Protein 7O4M (pdb70)

Solvent-accessible surface area: 11421 Å² total; per-residue (Å²): 101,131,40,107,24,61,77,37,11,29,8,0,4,160,34,22,91,150,19,19,0,0,5,1,23,6,90,66,0,73,4,0,0,37,0,6,33,50,158,55,7,114,48,4,10,0,0,1,64,113,92,47,32,47,102,19,0,68,141,22,5,49,69,20,142,14,108,130,93,5,70,24,26,91,16,104,7,4,75,8,10,82,131,142,21,111,5,40,0,1,0,0,15,40,24,18,0,53,84,0,7,122,16,0,84,102,11,76,130,67,12,94,72,90,4,44,0,0,0,0,1,63,106,99,4,64,55,0,0,68,11,2,28,78,19,35,5,67,16,52,53,14,61,5,17,50,38,199,37,117,20,34,4,0,0,0,0,53,81,17,126,130,77,58,140,33,56,88,29,57,18,27,0,0,26,76,6,34,116,104,84,61,115,65,0,54,62,32,15,101,108,48,23,87,46,9,101,110,58,69,86,152,27,76,102,159,138,62,88,87,127,10,53,134,14,65,98,55,8,58,47,0,83,147,14,83

Organism: Staphylococcus aureus (NCBI:txid1280)

Foldseek 3Di:
DADDDDPLLVVLLVPAAEEEEEEALDQLCNSVLNCCVVRRYPAYEYEHADDPSQVSNVVVCVVSVNPVGYHRYYHHACPRQDPPDDHQEYEYEDEALQRNLCSCVVNVVSCPNFHKYKYKHQYQVLSNLVSCLVSQKDFDDKDWDDDPRGIMMITIITHHPDRDDDDPCCSRQNPHCLVPVDPRNVVVLVVVLVVLVVVVVVDDCVGQVPPNVVSVVVNVSSVVSD

Sequence (226 aa):
GMISSLNNRLTTVSRFLKQQGTIADIGSDHAYLPIYAIQNHLCEECCGIAGEVVIQGPFQQAAVKNVAANQLVDRIDVRLGDGLSSVIQPEEDVIDNITICGMGGPLIAKILKDGQDKLSQQHPRLIILLQSNIQTEENLLRQQTLQQQLNYEIIDDDEIIIMMEEKGHIYEIIVVAEEYSTELIELSSDELKFGPKLLLNNNKKNEYFIIKKWQREELLEALYHIIKSKLNTEQHHQRLAQINDEIAVIERRVVL

Structure (mmCIF, N/CA/C/O backbone):
data_7O4M
#
_entry.id   7O4M
#
_cell.length_a   59.225
_cell.length_b   60.705
_cell.length_c   63.128
_cel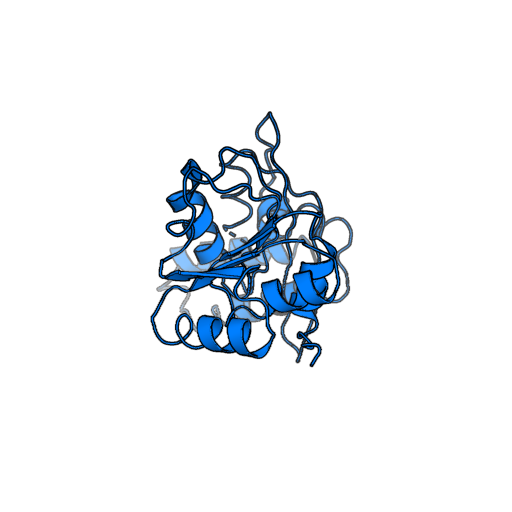l.angle_alpha   90.000
_cell.angle_beta   90.000
_cell.angle_gamma   90.000
#
_symmetry.space_group_name_H-M   'P 21 21 21'
#
loop_
_entity.id
_entity.type
_entity.pdbx_description
1 polymer 'tRNA (Adenine(22)-N(1))-methyltransferase'
2 non-polymer GLYCEROL
3 non-polymer 'CITRIC ACID'
4 water water
#
loop_
_atom_site.group_PDB
_atom_site.id
_atom_site.type_symbol
_atom_site.label_atom_id
_atom_site.label_alt_id
_atom_site.label_comp_id
_atom_site.label_asym_id
_atom_site.label_entity_id
_atom_site.label_seq_id
_atom_site.pdbx_PDB_ins_code
_atom_site.Cartn_x
_atom_site.Cartn_y
_atom_site.Cartn_z
_atom_site.occupancy
_atom_site.B_iso_or_equiv
_atom_site.auth_seq_id
_atom_site.auth_comp_id
_atom_site.auth_asym_id
_atom_site.auth_atom_id
_atom_site.pdbx_PDB_model_num
ATOM 1 N N . GLY A 1 1 ? -2.050 -4.051 28.728 1.00 40.47 0 GLY A N 1
ATOM 2 C CA . GLY A 1 1 ? -3.437 -3.566 28.446 1.00 29.05 0 GLY A CA 1
ATOM 3 C C . GLY A 1 1 ? -3.945 -4.047 27.089 1.00 21.27 0 GLY A C 1
ATOM 4 O O . GLY A 1 1 ? -3.440 -5.041 26.557 1.00 20.14 0 GLY A O 1
ATOM 5 N N . MET A 1 2 ? -4.908 -3.335 26.512 1.00 18.07 1 MET A N 1
ATOM 6 C CA . MET A 1 2 ? -5.376 -3.593 25.128 1.00 14.13 1 MET A CA 1
ATOM 7 C C . MET A 1 2 ? -4.278 -3.208 24.124 1.00 12.23 1 MET A C 1
ATOM 8 O O . MET A 1 2 ? -3.705 -2.125 24.216 1.00 14.28 1 MET A O 1
ATOM 13 N N . ILE A 1 3 ? -4.030 -4.092 23.173 1.00 11.13 2 ILE A N 1
ATOM 14 C CA . ILE A 1 3 ? -3.124 -3.849 22.019 1.00 12.25 2 ILE A CA 1
ATOM 15 C C . ILE A 1 3 ? -3.870 -2.997 20.998 1.00 10.05 2 ILE A C 1
ATOM 16 O O . ILE A 1 3 ? -5.053 -3.201 20.794 1.00 11.48 2 ILE A O 1
ATOM 21 N N . SER A 1 4 ? -3.149 -2.080 20.375 1.00 10.32 3 SER A N 1
ATOM 22 C CA A SER A 1 4 ? -3.665 -1.358 19.196 0.53 10.53 3 SER A CA 1
ATOM 23 C CA B SER A 1 4 ? -3.658 -1.354 19.195 0.47 10.55 3 SER A CA 1
ATOM 24 C C . SER A 1 4 ? -2.862 -1.751 17.964 1.00 9.93 3 SER A C 1
ATOM 25 O O . SER A 1 4 ? -1.640 -1.672 18.001 1.00 12.01 3 SER A O 1
ATOM 30 N N . LEU A 1 5 ? -3.553 -2.186 16.944 1.00 9.73 4 LEU A N 1
ATOM 31 C CA . LEU A 1 5 ? -2.941 -2.563 15.671 1.00 9.77 4 LEU A CA 1
ATOM 32 C C . LEU A 1 5 ? -2.975 -1.394 14.697 1.00 9.62 4 LEU A C 1
ATOM 33 O O . LEU A 1 5 ? -3.847 -0.542 14.762 1.00 11.28 4 LEU A O 1
ATOM 38 N N . ASN A 1 6 ? -2.078 -1.458 13.755 1.00 9.55 5 ASN A N 1
ATOM 39 C CA . ASN A 1 6 ? -2.128 -0.558 12.583 1.00 10.43 5 ASN A CA 1
ATOM 40 C C . ASN A 1 6 ? -3.442 -0.779 11.821 1.00 9.78 5 ASN A C 1
ATOM 41 O O . ASN A 1 6 ? -4.199 -1.760 12.042 1.00 9.71 5 ASN A O 1
ATOM 46 N N . ASN A 1 7 ? -3.750 0.145 10.914 1.00 10.50 6 ASN A N 1
ATOM 47 C CA . ASN A 1 7 ? -5.050 0.097 10.216 1.00 10.51 6 ASN A CA 1
ATOM 48 C C . ASN 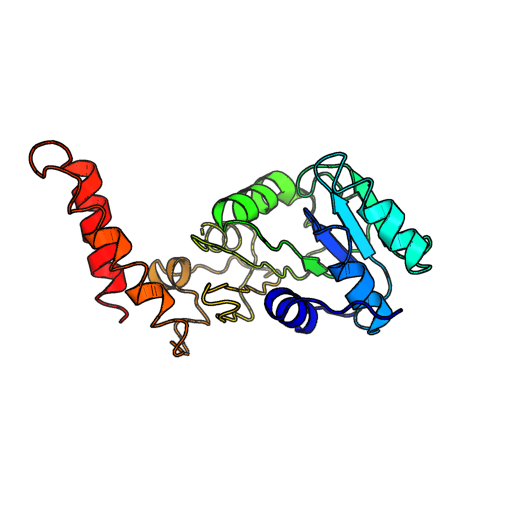A 1 7 ? -5.109 -1.099 9.244 1.00 10.42 6 ASN A C 1
ATOM 49 O O . ASN A 1 7 ? -6.175 -1.675 9.068 1.00 12.45 6 ASN A O 1
ATOM 54 N N . ARG A 1 8 ? -3.993 -1.457 8.628 1.00 11.33 7 ARG A N 1
ATOM 55 C CA . ARG A 1 8 ? -3.851 -2.626 7.713 1.00 12.88 7 ARG A CA 1
ATOM 56 C C . ARG A 1 8 ? -4.361 -3.877 8.439 1.00 11.43 7 ARG A C 1
ATOM 57 O O . ARG A 1 8 ? -5.241 -4.571 7.949 1.00 12.36 7 ARG A O 1
ATOM 65 N N . LEU A 1 9 ? -3.818 -4.132 9.620 1.00 9.81 8 LEU A N 1
ATOM 66 C CA . LEU A 1 9 ? -4.205 -5.356 10.349 1.00 8.84 8 LEU A CA 1
ATOM 67 C C . LEU A 1 9 ? -5.543 -5.224 11.056 1.00 8.95 8 LEU A C 1
ATOM 68 O O . LEU A 1 9 ? -6.240 -6.244 11.184 1.00 9.69 8 LEU A O 1
ATOM 73 N N . THR A 1 10 ? -5.910 -4.025 11.461 1.00 9.48 9 THR A N 1
ATOM 74 C CA . THR A 1 10 ? -7.255 -3.812 11.996 1.00 10.04 9 THR A CA 1
ATOM 75 C C . THR A 1 10 ? -8.267 -4.184 10.924 1.00 10.89 9 THR A C 1
ATOM 76 O O . THR A 1 10 ? -9.312 -4.786 11.224 1.00 12.68 9 THR A O 1
ATOM 80 N N . THR A 1 11 ? -8.011 -3.794 9.699 1.00 11.32 10 THR A N 1
ATOM 81 C CA . THR A 1 11 ? -8.915 -4.082 8.583 1.00 13.81 10 THR A CA 1
ATOM 82 C C . THR A 1 11 ? -8.998 -5.611 8.370 1.00 11.06 10 THR A C 1
ATOM 83 O O . THR A 1 11 ? -10.092 -6.170 8.221 1.00 14.08 10 THR A O 1
ATOM 87 N N . VAL A 1 12 ? -7.862 -6.279 8.382 1.00 10.37 11 VAL A N 1
ATOM 88 C CA . VAL A 1 12 ? -7.850 -7.761 8.339 1.00 9.72 11 VAL A CA 1
ATOM 89 C C . VAL A 1 12 ? -8.764 -8.323 9.428 1.00 8.95 11 VAL A C 1
ATOM 90 O O . VAL A 1 12 ? -9.545 -9.260 9.164 1.00 10.44 11 VAL A O 1
ATOM 94 N N . SER A 1 13 ? -8.674 -7.772 10.627 1.00 9.08 12 SER A N 1
ATOM 95 C CA . SER A 1 13 ? -9.403 -8.343 11.773 1.00 9.71 12 SER A CA 1
ATOM 96 C C . SER A 1 13 ? -10.915 -8.307 11.545 1.00 9.12 12 SER A C 1
ATOM 97 O O . SER A 1 13 ? -11.628 -9.134 12.114 1.00 10.92 12 SER A O 1
ATOM 100 N N . ARG A 1 14 ? -11.415 -7.358 10.761 1.00 10.80 13 ARG A N 1
ATOM 101 C CA . ARG A 1 14 ? -12.873 -7.243 10.569 1.00 11.84 13 ARG A CA 1
ATOM 102 C C . ARG A 1 14 ? -13.431 -8.389 9.733 1.00 10.70 13 ARG A C 1
ATOM 103 O O . ARG A 1 14 ? -14.655 -8.540 9.706 1.00 13.46 13 ARG A O 1
ATOM 111 N N . PHE A 1 15 ? -12.572 -9.176 9.108 1.00 9.47 14 PHE A N 1
ATOM 112 C CA . PHE A 1 15 ? -13.013 -10.329 8.317 1.00 10.01 14 PHE A CA 1
ATOM 113 C C . PHE A 1 15 ? -12.900 -11.648 9.076 1.00 9.93 14 PHE A C 1
ATOM 114 O O . PHE A 1 15 ? -13.203 -12.689 8.496 1.00 11.95 14 PHE A O 1
ATOM 122 N N . LEU A 1 16 ? -12.468 -11.631 10.325 1.00 9.34 15 LEU A N 1
ATOM 123 C CA . LEU A 1 16 ? -12.373 -12.877 11.101 1.00 9.98 15 LEU A CA 1
ATOM 124 C C . LEU A 1 16 ? -13.760 -13.398 11.467 1.00 10.17 15 LEU A C 1
ATOM 125 O O . LEU A 1 16 ? -14.589 -12.639 12.008 1.00 14.38 15 LEU A O 1
ATOM 130 N N . LYS A 1 17 ? -13.956 -14.685 11.209 1.00 10.33 16 LYS A N 1
ATOM 131 C CA . LYS A 1 17 ? -15.087 -15.462 11.754 1.00 11.96 16 LYS A CA 1
ATOM 132 C C . LYS A 1 17 ? -14.773 -15.833 13.205 1.00 11.17 16 LYS A C 1
ATOM 133 O O . LYS A 1 17 ? -13.608 -15.995 13.594 1.00 11.68 16 LYS A O 1
ATOM 139 N N . GLN A 1 18 ? -15.802 -16.086 13.977 1.00 12.34 17 GLN A N 1
ATOM 140 C CA A GLN A 1 18 ? -15.657 -16.613 15.346 0.50 13.00 17 GLN A CA 1
ATOM 141 C CA B GLN A 1 18 ? -15.605 -16.573 15.357 0.50 13.00 17 GLN A CA 1
ATOM 142 C C . GLN A 1 18 ? -14.918 -17.949 15.341 1.00 12.77 17 GLN A C 1
ATOM 143 O O . GLN A 1 18 ? -15.011 -18.703 14.334 1.00 15.12 17 GLN A O 1
ATOM 154 N N . GLY A 1 19 ? -14.224 -18.225 16.419 1.00 12.11 18 GLY A N 1
ATOM 155 C CA . GLY A 1 19 ? -13.550 -19.511 16.602 1.00 12.08 18 GLY A CA 1
ATOM 156 C C . GLY A 1 19 ? -12.073 -19.314 16.768 1.00 11.23 18 GLY A C 1
ATOM 157 O O . GLY A 1 19 ? -11.670 -18.546 17.645 1.00 12.92 18 GLY A O 1
ATOM 158 N N . THR A 1 20 ? -11.280 -19.972 15.915 1.00 10.29 19 THR A N 1
ATOM 159 C CA . THR A 1 20 ? -9.824 -19.950 16.025 1.00 9.54 19 THR A CA 1
ATOM 160 C C . THR A 1 20 ? -9.230 -19.190 14.855 1.00 8.01 19 THR A C 1
ATOM 161 O O . THR A 1 20 ? -9.622 -19.413 13.696 1.00 10.26 19 THR A O 1
ATOM 165 N N . ILE A 1 21 ? -8.235 -18.384 15.179 1.00 8.07 20 ILE A N 1
ATOM 166 C CA . ILE A 1 21 ? -7.364 -17.731 14.170 1.00 7.55 20 ILE A CA 1
ATOM 167 C C . ILE A 1 21 ? -5.998 -18.385 14.184 1.00 7.17 20 ILE A C 1
ATOM 168 O O . ILE A 1 21 ? -5.386 -18.476 15.256 1.00 8.57 20 ILE A O 1
ATOM 173 N N . ALA A 1 22 ? -5.524 -18.782 13.013 1.00 7.31 21 ALA A N 1
ATOM 174 C CA . ALA A 1 22 ? -4.117 -19.191 12.833 1.00 7.45 21 ALA A CA 1
ATOM 175 C C . ALA A 1 22 ? -3.448 -18.101 12.001 1.00 7.11 21 ALA A C 1
ATOM 176 O O . ALA A 1 22 ? -3.754 -17.966 10.822 1.00 8.80 21 ALA A O 1
ATOM 178 N N . ASP A 1 23 ? -2.529 -17.391 12.615 1.00 7.53 22 ASP A N 1
ATOM 179 C CA . ASP A 1 23 ? -1.776 -16.303 11.989 1.00 7.56 22 ASP A CA 1
ATOM 180 C C . ASP A 1 23 ? -0.404 -16.809 11.635 1.00 7.18 22 ASP A C 1
ATOM 181 O O . ASP A 1 23 ? 0.377 -17.200 12.506 1.00 8.63 22 ASP A O 1
ATOM 186 N N . ILE A 1 24 ? -0.149 -16.798 10.333 1.00 7.39 23 ILE A N 1
ATOM 187 C CA . ILE A 1 24 ? 1.040 -17.462 9.752 1.00 7.47 23 ILE A CA 1
ATOM 188 C C . ILE A 1 24 ? 2.127 -16.422 9.512 1.00 8.52 23 ILE A C 1
ATOM 189 O O . ILE A 1 24 ? 1.865 -15.404 8.870 1.00 9.67 23 ILE A O 1
ATOM 194 N N . GLY A 1 25 ? 3.344 -16.676 9.966 1.00 8.29 24 GLY A N 1
ATOM 195 C CA . GLY A 1 25 ? 4.371 -15.644 9.926 1.00 10.10 24 GLY A CA 1
ATOM 196 C C . GLY A 1 25 ? 3.896 -14.431 10.696 1.00 9.78 24 GLY A C 1
ATOM 197 O O . GLY A 1 25 ? 4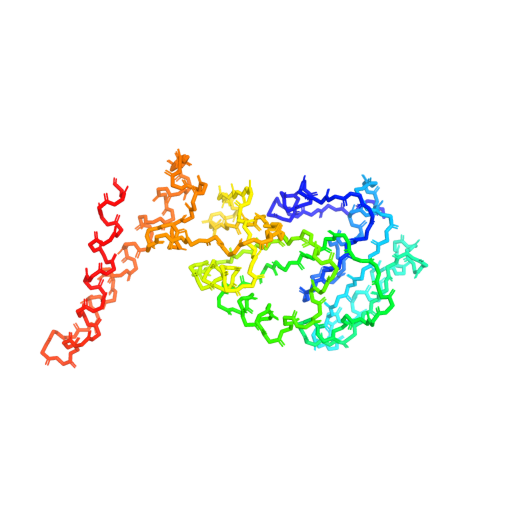.063 -13.280 10.241 1.00 12.37 24 GLY A O 1
ATOM 198 N N . SER A 1 26 ? 3.334 -14.662 11.864 1.00 9.39 25 SER A N 1
ATOM 199 C CA . SER A 1 26 ? 2.649 -13.624 12.637 1.00 10.12 25 SER A CA 1
ATOM 200 C C . SER A 1 26 ? 3.658 -12.526 12.992 1.00 10.97 25 SER A C 1
ATOM 201 O O . SER A 1 26 ? 4.842 -12.785 13.298 1.00 13.25 25 SER A O 1
ATOM 204 N N . ASP A 1 27 ? 3.177 -11.317 13.074 1.00 12.06 26 ASP A N 1
ATOM 205 C CA . ASP A 1 27 ? 3.997 -10.198 13.617 1.00 13.27 26 ASP A CA 1
ATOM 206 C C . ASP A 1 27 ? 3.871 -10.185 15.145 1.00 11.33 26 ASP A C 1
ATOM 207 O O . ASP A 1 27 ? 3.036 -9.519 15.743 1.00 12.03 26 ASP A O 1
ATOM 212 N N . HIS A 1 28 ? 4.648 -11.076 15.742 1.00 11.56 27 HIS A N 1
ATOM 213 C CA . HIS A 1 28 ? 4.864 -11.216 17.187 1.00 10.70 27 HIS A CA 1
ATOM 214 C C . HIS A 1 28 ? 3.545 -11.483 17.906 1.00 9.54 27 HIS A C 1
ATOM 215 O O . HIS A 1 28 ? 3.435 -11.141 19.082 1.00 11.32 27 HIS A O 1
ATOM 222 N N . ALA A 1 29 ? 2.616 -12.186 17.281 1.00 9.35 28 ALA A N 1
ATOM 223 C CA . ALA A 1 29 ? 1.327 -12.650 17.830 1.00 9.63 28 ALA A CA 1
ATOM 224 C C . ALA A 1 29 ? 0.363 -11.506 18.123 1.00 8.45 28 ALA A C 1
ATOM 225 O O . ALA A 1 29 ? -0.688 -11.760 18.710 1.00 9.91 28 ALA A O 1
ATOM 227 N N . TYR A 1 30 ? 0.618 -10.294 17.648 1.00 9.53 29 TYR A N 1
ATOM 228 C CA . TYR A 1 30 ? -0.278 -9.185 18.021 1.00 10.37 29 TYR A CA 1
ATOM 229 C C . TYR A 1 30 ? -1.656 -9.351 17.387 1.00 8.98 29 TYR A C 1
ATOM 230 O O . TYR A 1 30 ? -2.647 -8.998 18.047 1.00 9.26 29 TYR A O 1
ATOM 239 N N . LEU A 1 31 ? -1.740 -9.811 16.141 1.00 9.30 30 LEU A N 1
ATOM 240 C CA . LEU A 1 31 ? -3.083 -9.974 15.544 1.00 8.64 30 LEU A CA 1
ATOM 241 C C . LEU A 1 31 ? -3.919 -11.001 16.339 1.00 8.36 30 LEU A C 1
ATOM 242 O O . LEU A 1 31 ? -5.069 -10.709 16.715 1.00 8.85 30 LEU A O 1
ATOM 247 N N . PRO A 1 32 ? -3.410 -12.207 16.650 1.00 9.36 31 PRO A N 1
ATOM 248 C CA . PRO A 1 32 ? -4.165 -13.119 17.519 1.00 9.19 31 PRO A CA 1
ATOM 249 C C . PRO A 1 32 ? -4.497 -12.519 18.896 1.00 8.13 31 PRO A C 1
ATOM 250 O O . PRO A 1 32 ? -5.625 -12.700 19.374 1.00 9.76 31 PRO A O 1
ATOM 254 N N . ILE A 1 33 ? -3.567 -11.786 19.508 1.00 8.59 32 ILE A N 1
ATOM 255 C CA . ILE A 1 33 ? -3.843 -11.152 20.825 1.00 8.50 32 ILE A CA 1
ATOM 256 C C . ILE A 1 33 ? -5.026 -10.191 20.654 1.00 9.32 32 ILE A C 1
ATOM 257 O O . ILE A 1 33 ? -5.984 -10.218 21.454 1.00 10.00 32 ILE A O 1
ATOM 262 N N . TYR A 1 34 ? -4.948 -9.319 19.651 1.00 8.56 33 TYR A N 1
ATOM 263 C CA . TYR A 1 34 ? -6.018 -8.339 19.379 1.00 8.50 33 TYR A CA 1
ATOM 264 C C . TYR A 1 34 ? -7.344 -9.065 19.181 1.00 8.77 33 TYR A C 1
ATOM 265 O O . TYR A 1 34 ? -8.377 -8.656 19.670 1.00 9.75 33 TYR A O 1
ATOM 274 N N . ALA A 1 35 ? -7.329 -10.136 18.380 1.00 9.22 34 ALA A N 1
ATOM 275 C CA . ALA A 1 35 ? -8.578 -10.840 18.039 1.00 9.03 34 ALA A CA 1
ATOM 276 C C . ALA A 1 35 ? -9.236 -11.371 19.314 1.00 10.59 34 ALA A C 1
ATOM 277 O O . ALA A 1 35 ? -10.474 -11.305 19.453 1.00 11.96 34 ALA A O 1
ATOM 279 N N . ILE A 1 36 ? -8.433 -11.906 20.215 1.00 10.34 35 ILE A N 1
ATOM 280 C CA . ILE A 1 36 ? -9.016 -12.449 21.461 1.00 11.54 35 ILE A CA 1
ATOM 281 C C . ILE A 1 36 ? -9.449 -11.324 22.408 1.00 12.00 35 ILE A C 1
ATOM 282 O O . ILE A 1 36 ? -10.523 -11.429 22.981 1.00 13.36 35 ILE A O 1
ATOM 287 N N . GLN A 1 37 ? -8.627 -10.273 22.551 1.00 10.89 36 GLN A N 1
ATOM 288 C CA . GLN A 1 37 ? -8.968 -9.150 23.454 1.00 11.53 36 GLN A CA 1
ATOM 289 C C . GLN A 1 37 ? -10.278 -8.500 22.993 1.00 12.34 36 GLN A C 1
ATOM 290 O O . GLN A 1 37 ? -10.971 -7.977 23.846 1.00 14.67 36 GLN A O 1
ATOM 296 N N . ASN A 1 38 ? -10.563 -8.488 21.680 1.00 11.22 37 ASN A N 1
ATOM 297 C CA . ASN A 1 38 ? -11.762 -7.836 21.120 1.00 12.55 37 ASN A CA 1
ATOM 298 C C . ASN A 1 38 ? -12.904 -8.816 20.878 1.00 11.83 37 ASN A C 1
ATOM 299 O O . ASN A 1 38 ? -13.857 -8.441 20.172 1.00 14.19 37 ASN A O 1
ATOM 304 N N . HIS A 1 39 ? -12.752 -10.072 21.308 1.00 12.48 38 HIS A N 1
ATOM 305 C CA . HIS A 1 39 ? -13.861 -11.045 21.232 1.00 12.87 38 HIS A CA 1
ATOM 306 C C . HIS A 1 39 ? -14.194 -11.409 19.784 1.00 13.44 38 HIS A C 1
ATOM 307 O O . HIS A 1 39 ? -15.330 -11.748 19.504 1.00 18.81 38 HIS A O 1
ATOM 314 N N . LEU A 1 40 ? -13.221 -11.308 18.881 1.00 11.15 39 LEU A N 1
ATOM 315 C CA . LEU A 1 40 ? -13.442 -11.707 17.482 1.00 11.97 39 LEU A CA 1
ATOM 316 C C . LEU A 1 40 ? -13.230 -13.212 17.344 1.00 11.87 39 LEU A C 1
ATOM 317 O O . LEU A 1 40 ? -13.854 -13.843 16.465 1.00 12.99 39 LEU A O 1
ATOM 322 N N . CYS A 1 41 ? -12.244 -13.720 18.040 1.00 10.52 40 CYS A N 1
ATOM 323 C CA . CYS A 1 41 ? -11.904 -15.161 18.090 1.00 10.71 40 CYS A CA 1
ATOM 324 C C . CYS A 1 41 ? -11.709 -15.550 19.546 1.00 10.76 40 CYS A C 1
ATOM 325 O O . CYS A 1 41 ? -11.408 -14.701 20.385 1.00 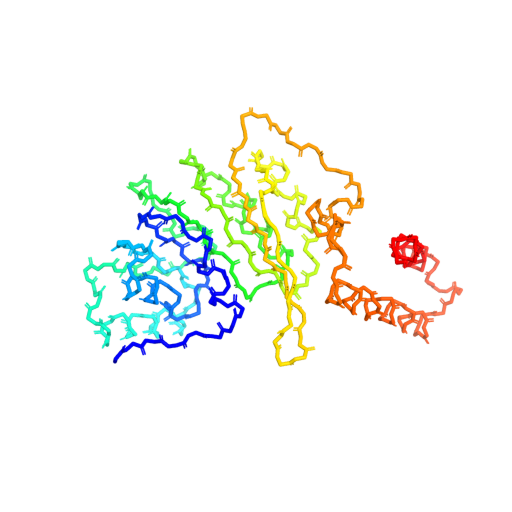13.67 40 CYS A O 1
ATOM 328 N N . GLU A 1 42 ? -11.824 -16.841 19.805 1.00 12.17 41 GLU A N 1
ATOM 329 C CA A GLU A 1 42 ? -11.767 -17.543 21.120 0.50 12.92 41 GLU A CA 1
ATOM 330 C CA B GLU A 1 42 ? -11.660 -17.270 21.213 0.50 12.01 41 GLU A CA 1
ATOM 331 C C . GLU A 1 42 ? -10.314 -17.951 21.412 1.00 12.53 41 GLU A C 1
ATOM 332 O O . GLU A 1 42 ? -9.864 -17.968 22.549 1.00 14.98 41 GLU A O 1
ATOM 343 N N . CYS A 1 43 ? -9.642 -18.434 20.380 1.00 10.43 42 CYS A N 1
ATOM 344 C CA A CYS A 1 43 ? -8.335 -19.115 20.475 0.50 9.27 42 CYS A CA 1
ATOM 345 C CA B CYS A 1 43 ? -8.290 -18.979 20.555 0.50 10.73 42 CYS A CA 1
ATOM 346 C C . CYS A 1 43 ? -7.466 -18.700 19.303 1.00 8.76 42 CYS A C 1
ATOM 347 O O . CYS A 1 43 ? -8.040 -18.366 18.239 1.00 9.91 42 CYS A O 1
ATOM 352 N N . GLY A 1 44 ? -6.165 -18.837 19.448 1.00 9.49 43 GLY A N 1
ATOM 353 C CA . GLY A 1 44 ? -5.219 -18.506 18.379 1.00 9.60 43 GLY A CA 1
ATOM 354 C C . GLY A 1 44 ? -4.081 -19.485 18.278 1.00 8.53 43 GLY A C 1
ATOM 355 O O . GLY A 1 44 ? -3.713 -20.148 19.261 1.00 9.33 43 GLY A O 1
ATOM 356 N N . ILE A 1 45 ? -3.522 -19.501 17.093 1.00 8.81 44 ILE A N 1
ATOM 357 C CA . ILE A 1 45 ? -2.217 -20.104 16.794 1.00 8.05 44 ILE A CA 1
ATOM 358 C C . ILE A 1 45 ? -1.400 -18.995 16.167 1.00 8.23 44 ILE A C 1
ATOM 359 O O . ILE A 1 45 ? -1.874 -18.357 15.220 1.00 9.54 44 ILE A O 1
ATOM 364 N N . ALA A 1 46 ? -0.180 -18.803 16.631 1.00 8.03 45 ALA A N 1
ATOM 365 C CA . ALA A 1 46 ? 0.742 -17.820 16.051 1.00 8.27 45 ALA A CA 1
ATOM 366 C C . ALA A 1 46 ? 1.934 -18.585 15.533 1.00 8.33 45 ALA A C 1
ATOM 367 O O . ALA A 1 46 ? 2.739 -19.084 16.337 1.00 9.39 45 ALA A O 1
ATOM 369 N N . GLY A 1 47 ? 2.063 -18.667 14.203 1.00 7.75 46 GLY A N 1
ATOM 370 C CA . GLY A 1 47 ? 3.217 -19.320 13.596 1.00 8.25 46 GLY A CA 1
ATOM 371 C C . GLY A 1 47 ? 4.318 -18.319 13.381 1.00 8.35 46 GLY A C 1
ATOM 372 O O . GLY A 1 47 ? 4.061 -17.250 12.816 1.00 9.18 46 GLY A O 1
ATOM 373 N N . GLU A 1 48 ? 5.534 -18.661 13.777 1.00 8.61 47 GLU A N 1
ATOM 374 C CA . GLU A 1 48 ? 6.650 -17.718 13.709 1.00 9.57 47 GLU A CA 1
ATOM 375 C C . GLU A 1 48 ? 7.800 -18.469 13.042 1.00 9.58 47 GLU A C 1
ATOM 376 O O . GLU A 1 48 ? 8.102 -19.590 13.392 1.00 10.98 47 GLU A O 1
ATOM 382 N N . VAL A 1 49 ? 8.429 -17.861 12.056 1.00 11.14 48 VAL A N 1
ATOM 383 C CA A VAL A 1 49 ? 9.303 -18.633 11.144 0.50 12.12 48 VAL A CA 1
ATOM 384 C CA B VAL A 1 49 ? 9.322 -18.582 11.106 0.50 13.14 48 VAL A CA 1
ATOM 385 C C . VAL A 1 49 ? 10.728 -18.763 11.684 1.00 12.77 48 VAL A C 1
ATOM 386 O O . VAL A 1 49 ? 11.419 -19.709 11.295 1.00 15.05 48 VAL A O 1
ATOM 393 N N . ILE A 1 50 ? 11.171 -17.833 12.501 1.00 10.79 49 ILE A N 1
ATOM 394 C CA . ILE A 1 50 ? 12.542 -17.826 13.064 1.00 10.57 49 ILE A CA 1
ATOM 395 C C . ILE A 1 50 ? 12.458 -17.452 14.547 1.00 11.09 49 ILE A C 1
ATOM 396 O O . ILE A 1 50 ? 11.392 -17.053 15.039 1.00 10.86 49 ILE A O 1
ATOM 401 N N . GLN A 1 51 ? 13.581 -17.607 15.233 1.00 11.55 50 GLN A N 1
ATOM 402 C CA . GLN A 1 51 ? 13.618 -17.562 16.693 1.00 13.11 50 GLN A CA 1
ATOM 403 C C . GLN A 1 51 ? 13.200 -16.194 17.212 1.00 13.88 50 GLN A C 1
ATOM 404 O O . GLN A 1 51 ? 12.540 -16.166 18.276 1.00 15.79 50 GLN A O 1
ATOM 410 N N . GLY A 1 52 ? 13.657 -15.095 16.610 1.00 14.13 51 GLY A N 1
ATOM 411 C CA . GLY A 1 52 ? 13.370 -13.771 17.197 1.00 17.06 51 GLY A CA 1
ATOM 412 C C . GLY A 1 52 ? 11.872 -13.540 17.333 1.00 15.07 51 GLY A C 1
ATOM 413 O O . GLY A 1 52 ? 11.383 -13.223 18.421 1.00 15.79 51 GLY A O 1
ATOM 414 N N . PRO A 1 53 ? 11.100 -13.587 16.216 1.00 13.61 52 PRO A N 1
ATOM 415 C CA . PRO A 1 53 ? 9.653 -13.422 16.289 1.00 13.80 52 PRO A CA 1
ATOM 416 C C . PRO A 1 53 ? 9.014 -14.494 17.175 1.00 12.10 52 PRO A C 1
ATOM 417 O O . PRO A 1 53 ? 8.015 -14.186 17.845 1.00 12.17 52 PRO A O 1
ATOM 421 N N . PHE A 1 54 ? 9.561 -15.714 17.193 1.00 10.61 53 PHE A N 1
ATOM 422 C CA . PHE A 1 54 ? 9.001 -16.790 18.046 1.00 9.83 53 PHE A CA 1
ATOM 423 C C . PHE A 1 54 ? 9.110 -16.362 19.520 1.00 10.05 53 PHE A C 1
ATOM 424 O O . PHE A 1 54 ? 8.121 -16.395 20.261 1.00 10.55 53 PHE A O 1
ATOM 432 N N . GLN A 1 55 ? 10.303 -15.953 19.945 1.00 10.99 54 GLN A N 1
ATOM 433 C CA A GLN A 1 55 ? 10.531 -15.599 21.358 0.50 11.00 54 GLN A CA 1
ATOM 434 C CA B GLN A 1 55 ? 10.468 -15.658 21.384 0.50 11.46 54 GLN A CA 1
ATOM 435 C C . GLN A 1 55 ? 9.700 -14.370 21.728 1.00 10.77 54 GLN A C 1
ATOM 436 O O . GLN A 1 55 ? 9.149 -14.312 22.851 1.00 12.45 54 GLN A O 1
ATOM 447 N N . ALA A 1 56 ? 9.614 -13.420 20.825 1.00 11.84 55 ALA A N 1
ATOM 448 C CA . ALA A 1 56 ? 8.815 -12.193 21.058 1.00 12.97 55 ALA A CA 1
ATOM 449 C C . ALA A 1 56 ? 7.340 -12.558 21.232 1.00 11.59 55 ALA A C 1
ATOM 450 O O . ALA A 1 56 ? 6.683 -12.127 22.203 1.00 11.93 55 ALA A O 1
ATOM 452 N N . ALA A 1 57 ? 6.821 -13.413 20.359 1.00 10.20 56 ALA A N 1
ATOM 453 C CA . ALA A 1 57 ? 5.414 -13.849 20.434 1.00 10.19 56 ALA A CA 1
ATOM 454 C C . ALA A 1 57 ? 5.157 -14.546 21.767 1.00 9.70 56 ALA A C 1
ATOM 455 O O . ALA A 1 57 ? 4.132 -14.278 22.381 1.00 10.29 56 ALA A O 1
ATOM 457 N N . VAL A 1 58 ? 6.043 -15.439 22.179 1.00 9.57 57 VAL A N 1
ATOM 458 C CA . VAL A 1 58 ? 5.867 -16.137 23.472 1.00 10.72 57 VAL A CA 1
ATOM 459 C C . VAL A 1 58 ? 5.774 -15.091 24.596 1.00 10.45 57 VAL A C 1
ATOM 460 O O . VAL A 1 58 ? 4.827 -15.175 25.416 1.00 12.50 57 VAL A O 1
ATOM 464 N N . LYS A 1 59 ? 6.683 -14.128 24.626 1.00 11.16 58 LYS A N 1
ATOM 465 C CA . LYS A 1 59 ? 6.650 -13.078 25.673 1.00 13.36 58 LYS A CA 1
ATOM 466 C C . LYS A 1 59 ? 5.390 -12.223 25.588 1.00 11.10 58 LYS A C 1
ATOM 467 O O . LYS A 1 59 ? 4.841 -11.910 26.635 1.00 13.48 58 LYS A O 1
ATOM 473 N N . ASN A 1 60 ? 4.918 -11.920 24.393 1.00 11.08 59 ASN A N 1
ATOM 474 C CA . ASN A 1 60 ? 3.764 -11.024 24.235 1.00 10.30 59 ASN A CA 1
ATOM 475 C C . ASN A 1 60 ? 2.501 -11.747 24.687 1.00 10.18 59 ASN A C 1
ATOM 476 O O . ASN A 1 60 ? 1.634 -11.153 25.329 1.00 11.43 59 ASN A O 1
ATOM 481 N N . VAL A 1 61 ? 2.404 -13.024 24.354 1.00 10.89 60 VAL A N 1
ATOM 482 C CA . VAL A 1 61 ? 1.216 -13.806 24.776 1.00 11.10 60 VAL A CA 1
ATOM 483 C C . VAL A 1 61 ? 1.189 -13.847 26.309 1.00 11.68 60 VAL A C 1
ATOM 484 O O . VAL A 1 61 ? 0.130 -13.687 26.911 1.00 12.56 60 VAL A O 1
ATOM 488 N N . ALA A 1 62 ? 2.328 -14.135 26.934 1.00 12.41 61 ALA A N 1
ATOM 489 C CA . ALA A 1 62 ? 2.429 -14.181 28.407 1.00 12.83 61 ALA A CA 1
ATOM 490 C C . ALA A 1 62 ? 2.093 -12.818 29.003 1.00 13.77 61 ALA A C 1
ATOM 491 O O . ALA A 1 62 ? 1.340 -12.753 30.012 1.00 14.91 61 ALA A O 1
ATOM 493 N N . ALA A 1 63 ? 2.619 -11.744 28.423 1.00 14.39 62 ALA A N 1
ATOM 494 C CA . ALA A 1 63 ? 2.412 -10.372 28.954 1.00 14.43 62 ALA A CA 1
ATOM 495 C C . ALA A 1 63 ? 0.945 -9.964 28.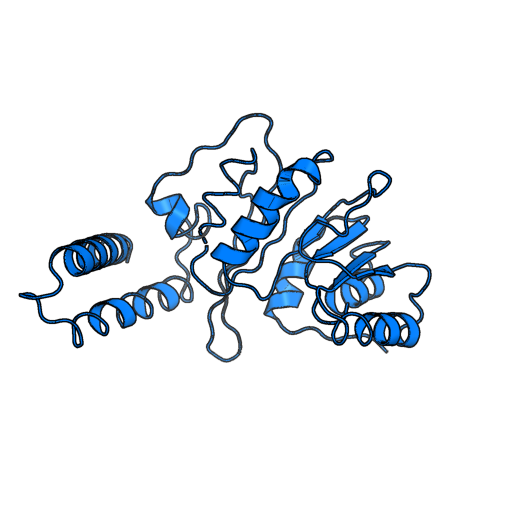923 1.00 14.59 62 ALA A C 1
ATOM 496 O O . ALA A 1 63 ? 0.525 -9.079 29.685 1.00 18.97 62 ALA A O 1
ATOM 498 N N . ASN A 1 64 ? 0.179 -10.558 28.040 1.00 12.20 63 ASN A N 1
ATOM 499 C CA . ASN A 1 64 ? -1.252 -10.285 27.847 1.00 12.63 63 ASN A CA 1
ATOM 500 C C . ASN A 1 64 ? -2.108 -11.373 28.495 1.00 13.30 63 ASN A C 1
ATOM 501 O O . ASN A 1 64 ? -3.309 -11.399 28.274 1.00 14.17 63 ASN A O 1
ATOM 506 N N . GLN A 1 65 ? -1.498 -12.272 29.254 1.00 13.61 64 GLN A N 1
ATOM 507 C CA . GLN A 1 65 ? -2.257 -13.263 30.046 1.00 16.27 64 GLN A CA 1
ATOM 508 C C . GLN A 1 65 ? -3.097 -14.182 29.153 1.00 12.68 64 GLN A C 1
ATOM 509 O O . GLN A 1 65 ? -4.260 -14.514 29.472 1.00 14.51 64 GLN A O 1
ATOM 515 N N . LEU A 1 66 ? -2.518 -14.598 28.025 1.00 11.95 65 LEU A N 1
ATOM 516 C CA . LEU A 1 66 ? -3.245 -15.435 27.031 1.00 11.76 65 LEU A CA 1
ATOM 517 C C . LEU A 1 66 ? -2.511 -16.748 26.757 1.00 11.09 65 LEU A C 1
ATOM 518 O O . LEU A 1 66 ? -2.726 -17.356 25.719 1.00 11.71 65 LEU A O 1
ATOM 523 N N . VAL A 1 67 ? -1.704 -17.203 27.703 1.00 12.37 66 VAL A N 1
ATOM 524 C CA . VAL A 1 67 ? -0.898 -18.434 27.502 1.00 14.61 66 VAL A CA 1
ATOM 525 C C . VAL A 1 67 ? -1.808 -19.629 27.245 1.00 13.01 66 VAL A C 1
ATOM 526 O O . VAL A 1 67 ? -1.415 -20.470 26.415 1.00 18.02 66 VAL A O 1
ATOM 530 N N . ASP A 1 68 ? -2.992 -19.691 27.826 1.00 14.98 67 ASP A N 1
ATOM 531 C CA . ASP A 1 68 ? -3.900 -20.841 27.638 1.00 16.05 67 ASP A CA 1
ATOM 532 C C . ASP A 1 68 ? -4.748 -20.671 26.381 1.00 17.32 67 ASP A C 1
ATOM 533 O O . ASP A 1 68 ? -5.557 -21.560 26.130 1.00 22.96 67 ASP A O 1
ATOM 538 N N . ARG A 1 69 ? -4.653 -19.540 25.673 1.00 13.74 68 ARG A N 1
ATOM 539 C CA . ARG A 1 69 ? -5.542 -19.285 24.522 1.00 13.36 68 ARG A CA 1
ATOM 540 C C . ARG A 1 69 ? -4.805 -19.117 23.208 1.00 9.68 68 ARG A C 1
ATOM 541 O O . ARG A 1 69 ? -5.481 -19.255 22.164 1.00 11.79 68 ARG A O 1
ATOM 549 N N . ILE A 1 70 ? -3.518 -18.793 23.223 1.00 9.22 69 ILE A N 1
ATOM 550 C CA . ILE A 1 70 ? -2.755 -18.644 21.960 1.00 9.10 69 ILE A CA 1
ATOM 551 C C . ILE A 1 70 ? -1.548 -19.550 22.032 1.00 9.53 69 ILE A C 1
ATOM 552 O O . ILE A 1 70 ? -0.707 -19.382 22.886 1.00 11.68 69 ILE A O 1
ATOM 557 N N . ASP A 1 71 ? -1.469 -20.460 21.077 1.00 8.93 70 ASP A N 1
ATOM 558 C CA . ASP A 1 71 ? -0.374 -21.418 20.975 1.00 8.32 70 ASP A CA 1
ATOM 559 C C . ASP A 1 71 ? 0.644 -20.867 20.004 1.00 8.37 70 ASP A C 1
ATOM 560 O O . ASP A 1 71 ? 0.336 -20.704 18.809 1.00 10.13 70 ASP A O 1
ATOM 565 N N . VAL A 1 72 ? 1.834 -20.577 20.471 1.00 8.85 71 VAL A N 1
ATOM 566 C CA . VAL A 1 72 ? 2.911 -19.993 19.649 1.00 9.80 71 VAL A CA 1
ATOM 567 C C . VAL A 1 72 ? 3.778 -21.136 19.156 1.00 8.22 71 VAL A C 1
ATOM 568 O O . VAL A 1 72 ? 4.256 -21.951 19.960 1.00 10.31 71 VAL A O 1
ATOM 572 N N . ARG A 1 73 ? 3.985 -21.192 17.850 1.00 8.00 72 ARG A N 1
ATOM 573 C CA . ARG A 1 73 ? 4.655 -22.331 17.197 1.00 9.05 72 ARG A CA 1
ATOM 574 C C . ARG A 1 73 ? 5.776 -21.837 16.297 1.00 9.53 72 ARG A C 1
ATOM 575 O O . ARG A 1 73 ? 5.575 -20.848 15.585 1.00 11.50 72 ARG A O 1
ATOM 583 N N . LEU A 1 74 ? 6.874 -22.551 16.286 1.00 9.70 73 LEU A N 1
ATOM 584 C CA . LEU A 1 74 ? 8.029 -22.265 15.415 1.00 9.90 73 LEU A CA 1
ATOM 585 C C . LEU A 1 74 ? 7.904 -23.087 14.148 1.00 11.07 73 LEU A C 1
ATOM 586 O O . LEU A 1 74 ? 7.840 -24.308 14.224 1.00 14.28 73 LEU A O 1
ATOM 591 N N . GLY A 1 75 ? 7.845 -22.429 13.009 1.00 11.13 74 GLY A N 1
ATOM 592 C CA . GLY A 1 75 ? 7.868 -23.128 11.730 1.00 12.62 74 GLY A CA 1
ATOM 593 C C . GLY A 1 75 ? 7.520 -22.221 10.593 1.00 11.74 74 GLY A C 1
ATOM 594 O O . GLY A 1 75 ? 6.916 -21.159 10.787 1.00 12.08 74 GLY A O 1
ATOM 595 N N . ASP A 1 76 ? 7.907 -22.641 9.423 1.00 13.46 75 ASP A N 1
ATOM 596 C CA . ASP A 1 76 ? 7.726 -21.863 8.197 1.00 13.00 75 ASP A CA 1
ATOM 597 C C . ASP A 1 76 ? 6.351 -22.125 7.580 1.00 10.88 75 ASP A C 1
ATOM 598 O O . ASP A 1 76 ? 5.921 -23.270 7.448 1.00 12.03 75 ASP A O 1
ATOM 603 N N . GLY A 1 77 ? 5.681 -21.070 7.198 1.00 10.81 76 GLY A N 1
ATOM 604 C CA . GLY A 1 77 ? 4.415 -21.228 6.477 1.00 9.88 76 GLY A CA 1
ATOM 605 C C . GLY A 1 77 ? 3.429 -22.073 7.247 1.00 7.90 76 GLY A C 1
ATOM 606 O O . GLY A 1 77 ? 3.269 -21.894 8.494 1.00 9.33 76 GLY A O 1
ATOM 607 N N . LEU A 1 78 ? 2.703 -22.928 6.535 1.00 8.07 77 LEU A N 1
ATOM 608 C CA . LEU A 1 78 ? 1.659 -23.760 7.128 1.00 8.36 77 LEU A CA 1
ATOM 609 C C . LEU A 1 78 ? 2.262 -25.015 7.779 1.00 7.83 77 LEU A C 1
ATOM 610 O O . LEU A 1 78 ? 1.479 -25.824 8.269 1.00 9.11 77 LEU A O 1
ATOM 615 N N . SER A 1 79 ? 3.570 -25.149 7.859 1.00 8.45 78 SER A N 1
ATOM 616 C CA A SER A 1 79 ? 4.196 -26.318 8.537 0.50 9.16 78 SER A CA 1
ATOM 617 C CA B SER A 1 79 ? 4.225 -26.294 8.553 0.50 10.37 78 SER A CA 1
ATOM 618 C C . SER A 1 79 ? 3.747 -26.377 10.001 1.00 9.80 78 SER A C 1
ATOM 619 O O . SER A 1 79 ? 3.751 -27.448 10.572 1.00 12.92 78 SER A O 1
ATOM 624 N N . VAL A 1 80 ? 3.367 -25.239 10.564 1.00 9.02 79 VAL A N 1
ATOM 625 C CA . VAL A 1 80 ? 2.969 -25.195 11.990 1.00 10.06 79 VAL A CA 1
ATOM 626 C C . VAL A 1 80 ? 1.622 -25.899 12.222 1.00 9.72 79 VAL A C 1
ATOM 627 O O . VAL A 1 80 ? 1.328 -26.190 13.362 1.00 11.27 79 VAL A O 1
ATOM 631 N N . ILE A 1 81 ? 0.799 -26.081 11.204 1.00 8.92 80 ILE A N 1
ATOM 632 C CA . ILE A 1 81 ? -0.564 -26.652 11.368 1.00 8.31 80 ILE A CA 1
ATOM 633 C C . ILE A 1 81 ? -0.468 -28.151 11.672 1.00 8.87 80 ILE A C 1
ATOM 634 O O . ILE A 1 81 ? 0.253 -28.897 10.986 1.00 10.43 80 ILE A O 1
ATOM 639 N N . GLN A 1 82 ? -1.138 -28.548 12.736 1.00 9.12 81 GLN A N 1
ATOM 640 C CA . GLN A 1 82 ? -1.148 -29.912 13.261 1.00 9.12 81 GLN A CA 1
ATOM 641 C C . GLN A 1 82 ? -2.472 -30.570 12.935 1.00 9.88 81 GLN A C 1
ATOM 642 O O . GLN A 1 82 ? -3.483 -29.894 12.786 1.00 10.27 81 GLN A O 1
ATOM 648 N N . PRO A 1 83 ? -2.527 -31.913 12.821 1.00 10.14 82 PRO A N 1
ATOM 649 C CA . PRO A 1 83 ? -3.744 -32.566 12.332 1.00 11.22 82 PRO A CA 1
ATOM 650 C C . PRO A 1 83 ? -4.969 -32.333 13.205 1.00 10.22 82 PRO A C 1
ATOM 651 O O . PRO A 1 83 ? -6.110 -32.367 12.692 1.00 13.47 82 PRO A O 1
ATOM 655 N N . GLU A 1 84 ? -4.756 -32.142 14.512 1.00 9.25 83 GLU A N 1
ATOM 656 C CA A GLU A 1 84 ? -5.893 -32.020 15.466 0.50 10.65 83 GLU A CA 1
ATOM 657 C CA B GLU A 1 84 ? -5.852 -31.995 15.512 0.50 10.80 83 GLU A CA 1
ATOM 658 C C . GLU A 1 84 ? -6.387 -30.559 15.538 1.00 9.86 83 GLU A C 1
ATOM 659 O O . GLU A 1 84 ? -7.378 -30.300 16.214 1.00 12.23 83 GLU A O 1
ATOM 670 N N . ASP A 1 85 ? -5.724 -29.619 14.872 1.00 9.85 84 ASP A N 1
ATOM 671 C CA . ASP A 1 85 ? -6.141 -28.218 14.970 1.00 10.41 84 ASP A CA 1
ATOM 672 C C . ASP A 1 85 ? -7.537 -28.038 14.390 1.00 11.27 84 ASP A C 1
ATOM 673 O O . ASP A 1 85 ? -7.835 -28.604 13.359 1.00 15.82 84 ASP A O 1
ATOM 678 N N . VAL A 1 86 ? -8.348 -27.207 15.028 1.00 9.63 85 VAL A N 1
ATOM 679 C CA . VAL A 1 86 ? -9.615 -26.710 14.467 1.00 9.15 85 VAL A CA 1
ATOM 680 C C . VAL A 1 86 ? -9.435 -25.222 14.178 1.00 9.00 85 VAL A C 1
ATOM 681 O O . VAL A 1 86 ? -9.165 -24.438 15.090 1.00 11.84 85 VAL A O 1
ATOM 685 N N . ILE A 1 87 ? -9.400 -24.891 12.892 1.00 8.76 86 ILE A N 1
ATOM 686 C CA . ILE A 1 87 ? -8.980 -23.533 12.440 1.00 9.43 86 ILE A CA 1
ATOM 687 C C . ILE A 1 87 ? -10.125 -22.970 11.622 1.00 9.55 86 ILE A C 1
ATOM 688 O O . ILE A 1 87 ? -10.468 -23.534 10.575 1.00 12.36 86 ILE A O 1
ATOM 693 N N . ASP A 1 88 ? -10.656 -21.827 12.022 1.00 8.85 87 ASP A N 1
ATOM 694 C CA . ASP A 1 88 ? -11.757 -21.166 11.304 1.00 9.60 87 ASP A CA 1
ATOM 695 C C . ASP A 1 88 ? -11.213 -20.106 10.355 1.00 8.99 87 ASP A C 1
ATOM 696 O O . ASP A 1 88 ? -11.887 -19.821 9.339 1.00 9.63 87 ASP A O 1
ATOM 701 N N . ASN A 1 89 ? -10.060 -19.543 10.673 1.00 7.60 88 ASN A N 1
ATOM 702 C CA . ASN A 1 89 ? -9.460 -18.461 9.872 1.00 7.27 88 ASN A CA 1
ATOM 703 C C . ASN A 1 89 ? -7.964 -18.706 9.784 1.00 7.05 88 ASN A C 1
ATOM 704 O O . ASN A 1 89 ? -7.358 -18.948 10.823 1.00 8.68 88 ASN A O 1
ATOM 709 N N . ILE A 1 90 ? -7.382 -18.614 8.594 1.00 7.08 89 ILE A N 1
ATOM 710 C CA . ILE A 1 90 ? -5.932 -18.485 8.449 1.00 7.35 89 ILE A CA 1
ATOM 711 C C . ILE A 1 90 ? -5.663 -17.075 7.937 1.00 7.79 89 ILE A C 1
ATOM 712 O O . ILE A 1 90 ? -6.218 -16.708 6.900 1.00 8.72 89 ILE A O 1
ATOM 717 N N . THR A 1 91 ? -4.811 -16.349 8.641 1.00 8.24 90 THR A N 1
ATOM 718 C CA . THR A 1 91 ? -4.394 -15.005 8.238 1.00 7.86 90 THR A CA 1
ATOM 719 C C . THR A 1 91 ? -2.926 -15.092 7.821 1.00 7.38 90 THR A C 1
ATOM 720 O O . THR A 1 91 ? -2.093 -15.725 8.507 1.00 7.82 90 THR A O 1
ATOM 724 N N . ILE A 1 92 ? -2.609 -14.458 6.678 1.00 7.19 91 ILE A N 1
ATOM 725 C CA . ILE A 1 92 ? -1.218 -14.395 6.191 1.00 7.21 91 ILE A CA 1
ATOM 726 C C . ILE A 1 92 ? -1.026 -12.967 5.722 1.00 7.55 91 ILE A C 1
ATOM 727 O O . ILE A 1 92 ? -1.617 -12.583 4.695 1.00 8.37 91 ILE A O 1
ATOM 732 N N . CYS A 1 93 ? -0.242 -12.195 6.478 1.00 8.00 92 CYS A N 1
ATOM 733 C CA . CYS A 1 93 ? -0.211 -10.734 6.297 1.00 7.82 92 CYS A CA 1
ATOM 734 C C . CYS A 1 93 ? 1.242 -10.248 6.254 1.00 9.57 92 CYS A C 1
ATOM 735 O O . CYS A 1 93 ? 2.173 -10.960 6.670 1.00 10.19 92 CYS A O 1
ATOM 738 N N . GLY A 1 94 ? 1.408 -9.042 5.725 1.00 10.02 93 GLY A N 1
ATOM 739 C CA . GLY A 1 94 ? 2.722 -8.413 5.764 1.00 12.33 93 GLY A CA 1
ATOM 740 C C . GLY A 1 94 ? 3.737 -9.074 4.864 1.00 12.42 93 GLY A C 1
ATOM 741 O O . GLY A 1 94 ? 4.932 -9.034 5.185 1.00 14.26 93 GLY A O 1
ATOM 742 N N . MET A 1 95 ? 3.275 -9.664 3.763 1.00 10.23 94 MET A N 1
ATOM 743 C CA . MET A 1 95 ? 4.146 -10.418 2.850 1.00 10.58 94 MET A CA 1
ATOM 744 C C . MET A 1 95 ? 3.781 -10.039 1.420 1.00 9.38 94 MET A C 1
ATOM 745 O O . MET A 1 95 ? 2.668 -9.602 1.162 1.00 11.12 94 MET A O 1
ATOM 750 N N . GLY A 1 96 ? 4.687 -10.280 0.495 1.00 9.74 95 GLY A N 1
ATOM 751 C CA . GLY A 1 96 ? 4.372 -10.208 -0.927 1.00 10.40 95 GLY A CA 1
ATOM 752 C C . GLY A 1 96 ? 3.392 -11.283 -1.334 1.00 9.24 95 GLY A C 1
ATOM 753 O O . GLY A 1 96 ? 3.459 -12.421 -0.835 1.00 9.52 95 GLY A O 1
ATOM 754 N N . GLY A 1 97 ? 2.659 -10.982 -2.398 1.00 9.63 96 GLY A N 1
ATOM 755 C CA . GLY A 1 97 ? 1.742 -11.955 -2.994 1.00 9.31 96 GLY A CA 1
ATOM 756 C C . GLY A 1 97 ? 2.447 -13.258 -3.345 1.00 9.05 96 GLY A C 1
ATOM 757 O O . GLY A 1 97 ? 1.906 -14.361 -3.115 1.00 9.51 96 GLY A O 1
ATOM 758 N N . PRO A 1 98 ? 3.636 -13.207 -3.987 1.00 9.27 97 PRO A N 1
ATOM 759 C CA . PRO A 1 98 ? 4.291 -14.451 -4.359 1.00 10.19 97 PRO A CA 1
ATOM 760 C C . PRO A 1 98 ? 4.657 -15.354 -3.174 1.00 8.91 97 PRO A C 1
ATOM 761 O O . PRO A 1 98 ? 4.518 -16.576 -3.263 1.00 9.18 97 PRO A O 1
ATOM 765 N N . LEU A 1 99 ? 5.036 -14.755 -2.066 1.00 8.74 98 LEU A N 1
ATOM 766 C CA . LEU A 1 99 ? 5.329 -15.563 -0.849 1.00 8.66 98 LEU A CA 1
ATOM 767 C C . LEU A 1 99 ? 4.036 -16.137 -0.292 1.00 7.90 98 LEU A C 1
ATOM 768 O O . LEU A 1 99 ? 4.018 -17.322 0.119 1.00 8.68 98 LEU A O 1
ATOM 773 N N . ILE A 1 100 ? 2.963 -15.340 -0.200 1.00 7.47 99 ILE A N 1
ATOM 774 C CA . ILE A 1 100 ? 1.700 -15.878 0.354 1.00 8.04 99 ILE A CA 1
ATOM 775 C C . ILE A 1 100 ? 1.287 -17.057 -0.528 1.00 7.41 99 ILE A C 1
ATOM 776 O O . ILE A 1 100 ? 0.839 -18.098 -0.034 1.00 7.69 99 ILE A O 1
ATOM 781 N N . ALA A 1 101 ? 1.388 -16.898 -1.848 1.00 7.68 100 ALA A N 1
ATOM 782 C CA . ALA A 1 101 ? 1.045 -17.957 -2.809 1.00 8.57 100 ALA A CA 1
ATOM 783 C C . ALA A 1 101 ? 1.854 -19.225 -2.510 1.00 8.74 100 ALA A C 1
ATOM 784 O O . ALA A 1 101 ? 1.290 -20.322 -2.502 1.00 8.10 100 ALA A O 1
ATOM 786 N N . LYS A 1 102 ? 3.162 -19.069 -2.355 1.00 8.19 101 LYS A N 1
ATOM 787 C CA . LYS A 1 102 ? 4.042 -20.225 -2.098 1.00 8.61 101 LYS A CA 1
ATOM 788 C C . LYS A 1 102 ? 3.633 -20.893 -0.777 1.00 7.76 101 LYS A C 1
ATOM 789 O O . LYS A 1 102 ? 3.624 -22.149 -0.706 1.00 8.71 101 LYS A O 1
ATOM 795 N N . ILE A 1 103 ? 3.343 -20.126 0.263 1.00 7.62 102 ILE A N 1
ATOM 796 C CA . ILE A 1 103 ? 2.949 -20.707 1.548 1.00 7.69 102 ILE A CA 1
ATOM 797 C C . ILE A 1 103 ? 1.690 -21.559 1.343 1.00 7.93 102 ILE A C 1
ATOM 798 O O . ILE A 1 103 ? 1.618 -22.681 1.857 1.00 8.35 102 ILE A O 1
ATOM 803 N N . LEU A 1 104 ? 0.700 -21.024 0.647 1.00 7.41 103 LEU A N 1
ATOM 804 C CA . LEU A 1 104 ? -0.560 -21.761 0.462 1.00 7.90 103 LEU A CA 1
ATOM 805 C C . LEU A 1 104 ? -0.358 -22.994 -0.404 1.00 7.95 103 LEU A C 1
ATOM 806 O O . LEU A 1 104 ? -0.895 -24.049 -0.097 1.00 8.27 103 LEU A O 1
ATOM 811 N N . LYS A 1 105 ? 0.360 -22.864 -1.513 1.00 8.30 104 LYS A N 1
ATOM 812 C CA . LYS A 1 105 ? 0.559 -24.021 -2.419 1.00 8.36 104 LYS A CA 1
ATOM 813 C C . LYS A 1 105 ? 1.413 -25.099 -1.742 1.00 8.01 104 LYS A C 1
ATOM 814 O O . LYS A 1 105 ? 1.006 -26.270 -1.731 1.00 9.92 104 LYS A O 1
ATOM 820 N N . ASP A 1 106 ? 2.528 -24.714 -1.145 1.00 8.92 105 ASP A N 1
ATOM 821 C CA . ASP A 1 106 ? 3.411 -25.679 -0.477 1.00 10.39 105 ASP A CA 1
ATOM 822 C C . ASP A 1 106 ? 2.658 -26.330 0.679 1.00 10.22 105 ASP A C 1
ATOM 823 O O . ASP A 1 106 ? 2.897 -27.506 0.959 1.00 12.48 105 ASP A O 1
ATOM 828 N N . GLY A 1 107 ? 1.789 -25.579 1.343 1.00 9.84 106 GLY A N 1
ATOM 829 C CA . GLY A 1 107 ? 1.037 -26.038 2.499 1.00 10.16 106 GLY A CA 1
ATOM 830 C C . GLY A 1 107 ? -0.361 -26.524 2.188 1.00 9.25 106 GLY A C 1
ATOM 831 O O . GLY A 1 107 ? -1.168 -26.648 3.121 1.00 9.98 106 GLY A O 1
ATOM 832 N N . GLN A 1 108 ? -0.666 -26.843 0.933 1.00 9.68 107 GLN A N 1
ATOM 833 C CA . GLN A 1 108 ? -2.074 -27.045 0.548 1.00 9.47 107 GLN A CA 1
ATOM 834 C C . GLN A 1 108 ? -2.721 -28.194 1.320 1.00 9.27 107 GLN A C 1
ATOM 835 O O . GLN A 1 108 ? -3.934 -28.182 1.516 1.00 11.95 107 GLN A O 1
ATOM 841 N N . ASP A 1 109 ? -1.917 -29.190 1.698 1.00 10.77 108 ASP A N 1
ATOM 842 C CA . ASP A 1 109 ? -2.456 -30.353 2.442 1.00 13.16 108 ASP A CA 1
ATOM 843 C C . ASP A 1 109 ? -2.966 -29.973 3.832 1.00 13.53 108 ASP A C 1
ATOM 844 O O . ASP A 1 109 ? -3.598 -30.792 4.453 1.00 19.99 108 ASP A O 1
ATOM 849 N N . LYS A 1 110 ? -2.610 -28.806 4.313 1.00 10.94 109 LYS A N 1
ATOM 850 C CA . LYS A 1 110 ? -3.047 -28.327 5.650 1.00 11.11 109 LYS A CA 1
ATOM 851 C C . LYS A 1 110 ? -4.404 -27.617 5.590 1.00 11.88 109 LYS A C 1
ATOM 852 O O . LYS A 1 110 ? -4.883 -27.209 6.641 1.00 12.77 109 LYS A O 1
ATOM 858 N N . LEU A 1 111 ? -5.028 -27.536 4.416 1.00 12.00 110 LEU A N 1
ATOM 859 C CA . LEU A 1 111 ? -6.275 -26.740 4.225 1.00 11.73 110 LEU A CA 1
ATOM 860 C C . LEU A 1 111 ? -7.519 -27.633 4.199 1.00 12.66 110 LEU A C 1
ATOM 861 O O . LEU A 1 111 ? -8.592 -27.168 3.846 1.00 13.05 110 LEU A O 1
ATOM 866 N N . SER A 1 112 ? -7.440 -28.856 4.672 1.00 14.67 111 SER A N 1
ATOM 867 C CA . SER A 1 112 ? -8.535 -29.845 4.524 1.00 17.94 111 SER A CA 1
ATOM 868 C C . SER A 1 112 ? -9.827 -29.401 5.225 1.00 15.68 111 SER A C 1
ATOM 869 O O . SER A 1 112 ? -10.916 -29.842 4.815 1.00 19.36 111 SER A O 1
ATOM 872 N N . GLN A 1 113 ? -9.759 -28.601 6.277 1.00 13.98 112 GLN A N 1
ATOM 873 C CA A GLN A 1 113 ? -11.030 -28.205 6.934 0.33 11.53 112 GLN A CA 1
ATOM 874 C CA C GLN A 1 113 ? -10.930 -28.102 7.046 0.33 12.97 112 GLN A CA 1
ATOM 875 C C . GLN A 1 113 ? -11.597 -26.921 6.317 1.00 13.49 112 GLN A C 1
ATOM 876 O O . GLN A 1 113 ? -12.618 -26.388 6.792 1.00 15.18 112 GLN A O 1
ATOM 892 N N . HIS A 1 114 ? -10.983 -26.447 5.252 1.00 11.92 113 HIS A N 1
ATOM 893 C CA . HIS A 1 114 ? -11.563 -25.343 4.437 1.00 10.42 113 HIS A CA 1
ATOM 894 C C . HIS A 1 114 ? -11.748 -24.066 5.244 1.00 10.04 113 HIS A C 1
ATOM 895 O O . HIS A 1 114 ? -12.836 -23.488 5.246 1.00 11.33 113 HIS A O 1
ATOM 902 N N . PRO A 1 115 ? -10.717 -23.602 5.966 1.00 9.22 114 PRO A N 1
ATOM 903 C CA . PRO A 1 115 ? -10.854 -22.350 6.692 1.00 9.80 114 PRO A CA 1
ATOM 904 C C . PRO A 1 115 ? -11.063 -21.146 5.771 1.00 7.71 114 PRO A C 1
ATOM 905 O O . PRO A 1 115 ? -10.606 -21.180 4.623 1.00 9.54 114 PRO A O 1
ATOM 909 N N . ARG A 1 116 ? -11.649 -20.099 6.309 1.00 8.17 115 ARG A N 1
ATOM 910 C CA . ARG A 1 116 ? -11.568 -18.789 5.639 1.00 7.75 115 ARG A CA 1
ATOM 911 C C . ARG A 1 116 ? -10.092 -18.380 5.586 1.00 7.79 115 ARG A C 1
ATOM 912 O O . ARG A 1 116 ? -9.398 -18.477 6.598 1.00 8.67 115 ARG A O 1
ATOM 920 N N . LEU A 1 117 ? -9.689 -17.806 4.455 1.00 7.44 116 LEU A N 1
ATOM 921 C CA . LEU A 1 117 ? -8.349 -17.226 4.309 1.00 6.88 116 LEU A CA 1
ATOM 922 C C . LEU A 1 117 ? -8.481 -15.724 4.225 1.00 7.55 116 LEU A C 1
ATOM 923 O O . LEU A 1 117 ? -9.301 -15.202 3.453 1.00 8.40 116 LEU A O 1
ATOM 928 N N . ILE A 1 118 ? -7.670 -15.028 5.016 1.00 7.07 117 ILE A N 1
ATOM 929 C CA A ILE A 1 118 ? -7.588 -13.553 4.979 0.56 6.94 117 ILE A CA 1
ATOM 930 C CA B ILE A 1 118 ? -7.603 -13.550 4.955 0.44 7.28 117 ILE A CA 1
ATOM 931 C C . ILE A 1 118 ? -6.142 -13.197 4.738 1.00 7.65 117 ILE A C 1
ATOM 932 O O . ILE A 1 118 ? -5.314 -13.430 5.622 1.00 8.82 117 ILE A O 1
ATOM 941 N N . LEU A 1 119 ? -5.865 -12.770 3.512 1.00 8.05 118 LEU A N 1
ATOM 942 C CA A LEU A 1 119 ? -4.479 -12.576 3.032 0.50 7.77 118 LEU A CA 1
ATOM 943 C CA B LEU A 1 119 ? -4.480 -12.574 3.067 0.50 8.71 118 LEU A CA 1
ATOM 944 C C . LEU A 1 119 ? -4.262 -11.076 2.874 1.00 8.35 118 LEU A C 1
ATOM 945 O O . LEU A 1 119 ? -5.095 -10.403 2.270 1.00 11.79 118 LEU A O 1
ATOM 954 N N . GLN A 1 120 ? -3.157 -10.572 3.390 1.00 7.70 119 GLN A N 1
ATOM 955 C CA . GLN A 1 120 ? -2.843 -9.149 3.183 1.00 8.21 119 GLN A CA 1
ATOM 956 C C . GLN A 1 120 ? -1.498 -9.077 2.477 1.00 8.34 119 GLN A C 1
ATOM 957 O O . GLN A 1 120 ? -0.465 -9.456 3.057 1.00 8.95 119 GLN A O 1
ATOM 963 N N . SER A 1 121 ? -1.574 -8.684 1.202 1.00 8.37 120 SER A N 1
ATOM 964 C CA . SER A 1 121 ? -0.446 -8.627 0.280 1.00 9.51 120 SER A CA 1
ATOM 965 C C . SER A 1 121 ? 0.115 -7.235 0.135 1.00 9.84 120 SER A C 1
ATOM 966 O O . SER A 1 121 ? -0.634 -6.279 -0.009 1.00 11.20 120 SER A O 1
ATOM 969 N N . ASN A 1 122 ? 1.436 -7.184 0.140 1.00 9.90 121 ASN A N 1
ATOM 970 C CA . ASN A 1 122 ? 2.165 -5.924 -0.004 1.00 11.78 121 ASN A CA 1
ATOM 971 C C . ASN A 1 122 ? 2.441 -5.585 -1.476 1.00 11.67 121 ASN A C 1
ATOM 972 O O . ASN A 1 122 ? 2.800 -4.428 -1.742 1.00 14.33 121 ASN A O 1
ATOM 977 N N . ILE A 1 123 ? 2.444 -6.562 -2.367 1.00 11.15 122 ILE A N 1
ATOM 978 C CA . ILE A 1 123 ? 2.888 -6.387 -3.763 1.00 11.19 122 ILE A CA 1
ATOM 979 C C . ILE A 1 123 ? 2.462 -7.630 -4.531 1.00 10.41 122 ILE A C 1
ATOM 980 O O . ILE A 1 123 ? 2.467 -8.746 -4.013 1.00 10.29 122 ILE A O 1
ATOM 985 N N . GLN A 1 124 ? 2.261 -7.447 -5.823 1.00 10.10 123 GLN A N 1
ATOM 986 C CA . GLN A 1 124 ? 2.108 -8.555 -6.794 1.00 10.04 123 GLN A CA 1
ATOM 987 C C . GLN A 1 124 ? 1.104 -9.584 -6.283 1.00 9.89 123 GLN A C 1
ATOM 988 O O . GLN A 1 124 ? 1.372 -10.791 -6.251 1.00 9.39 123 GLN A O 1
ATOM 994 N N . THR A 1 125 ? -0.102 -9.100 -6.023 1.00 8.32 124 THR A N 1
ATOM 995 C CA . THR A 1 125 ? -1.163 -9.957 -5.479 1.00 8.71 124 THR A CA 1
ATOM 996 C C . THR A 1 125 ? -1.649 -10.972 -6.537 1.00 8.62 124 THR A C 1
ATOM 997 O O . THR A 1 125 ? -2.189 -12.038 -6.170 1.00 8.91 124 THR A O 1
ATOM 1001 N N . GLU A 1 126 ? -1.395 -10.730 -7.817 1.00 8.43 125 GLU A N 1
ATOM 1002 C CA B GLU A 1 126 ? -1.805 -11.677 -8.872 0.42 8.66 125 GLU A CA 1
ATOM 1003 C CA C GLU A 1 126 ? -1.740 -11.669 -8.917 0.58 9.02 125 GLU A CA 1
ATOM 1004 C C . GLU A 1 126 ? -1.356 -13.104 -8.527 1.00 8.70 125 GLU A C 1
ATOM 1005 O O . GLU A 1 126 ? -2.140 -14.019 -8.723 1.00 8.98 125 GLU A O 1
ATOM 1016 N N . ASN A 1 127 ? -0.136 -13.309 -8.046 1.00 8.56 126 ASN A N 1
ATOM 1017 C CA . ASN A 1 127 ? 0.326 -14.695 -7.820 1.00 9.52 126 ASN A CA 1
ATOM 1018 C C . ASN A 1 127 ? -0.583 -15.395 -6.807 1.00 8.43 126 ASN A C 1
ATOM 1019 O O . ASN A 1 127 ? -0.831 -16.585 -6.912 1.00 8.45 126 ASN A O 1
ATOM 1024 N N . LEU A 1 128 ? -0.958 -14.681 -5.764 1.00 9.04 127 LEU A N 1
ATOM 1025 C CA A LEU A 1 128 ? -1.837 -15.276 -4.746 0.50 7.29 127 LEU A CA 1
ATOM 1026 C CA B LEU A 1 128 ? -1.885 -15.151 -4.726 0.50 9.33 127 LEU A CA 1
ATOM 1027 C C . LEU A 1 128 ? -3.207 -15.590 -5.347 1.00 8.17 127 LEU A C 1
ATOM 1028 O O . LEU A 1 128 ? -3.752 -16.639 -4.998 1.00 8.55 127 LEU A O 1
ATOM 1037 N N . ARG A 1 129 ? -3.772 -14.737 -6.205 1.00 7.47 128 ARG A N 1
ATOM 1038 C CA . ARG A 1 129 ? -5.067 -15.092 -6.806 1.00 7.79 128 ARG A CA 1
ATOM 1039 C C . ARG A 1 129 ? -4.939 -16.345 -7.670 1.00 7.67 128 ARG A C 1
ATOM 1040 O O . ARG A 1 129 ? -5.871 -17.149 -7.675 1.00 8.13 128 ARG A O 1
ATOM 1048 N N . GLN A 1 130 ? -3.844 -16.479 -8.391 1.00 7.79 129 GLN A N 1
ATOM 1049 C CA A GLN A 1 130 ? -3.647 -17.688 -9.228 0.50 8.02 129 GLN A CA 1
ATOM 1050 C CA B GLN A 1 130 ? -3.608 -17.692 -9.225 0.50 8.39 129 GLN A CA 1
ATOM 1051 C C . GLN A 1 130 ? -3.634 -18.932 -8.324 1.00 7.45 129 GLN A C 1
ATOM 1052 O O . GLN A 1 130 ? -4.277 -19.946 -8.638 1.00 9.18 129 GLN A O 1
ATOM 1063 N N . THR A 1 131 ? -2.937 -18.868 -7.208 1.00 7.26 130 THR A N 1
ATOM 1064 C CA . THR A 1 131 ? -2.860 -19.981 -6.275 1.00 7.88 130 THR A CA 1
ATOM 1065 C C . THR A 1 131 ? -4.226 -20.258 -5.641 1.00 7.53 130 THR A C 1
ATOM 1066 O O . THR A 1 131 ? -4.638 -21.423 -5.546 1.00 7.83 130 THR A O 1
ATOM 1070 N N . LEU A 1 132 ? -4.928 -19.235 -5.184 1.00 7.79 131 LEU A N 1
ATOM 1071 C CA . LEU A 1 132 ? -6.269 -19.443 -4.606 1.00 8.37 131 LEU A CA 1
ATOM 1072 C C . LEU A 1 132 ? -7.153 -20.198 -5.599 1.00 7.92 131 LEU A C 1
ATOM 1073 O O . LEU A 1 132 ? -7.845 -21.179 -5.245 1.00 7.60 131 LEU A O 1
ATOM 1078 N N . GLN A 1 133 ? -7.102 -19.787 -6.870 1.00 7.87 132 GLN A N 1
ATOM 1079 C CA A GLN A 1 133 ? -7.914 -20.459 -7.900 0.56 8.54 132 GLN A CA 1
ATOM 1080 C CA B GLN A 1 133 ? -7.865 -20.447 -7.964 0.44 8.33 132 GLN A CA 1
ATOM 1081 C C . GLN A 1 133 ? -7.539 -21.955 -7.964 1.00 8.21 132 GLN A C 1
ATOM 1082 O O . GLN A 1 133 ? -8.443 -22.813 -7.953 1.00 8.55 132 GLN A O 1
ATOM 1093 N N . GLN A 1 134 ? -6.254 -22.276 -7.959 1.00 7.60 133 GLN A N 1
ATOM 1094 C CA . GLN A 1 134 ? -5.784 -23.661 -8.059 1.00 8.34 133 GLN A CA 1
ATOM 1095 C C . GLN A 1 134 ? -6.265 -24.490 -6.873 1.00 7.90 133 GLN A C 1
ATOM 1096 O O . GLN A 1 134 ? -6.318 -25.723 -7.018 1.00 9.41 133 GLN A O 1
ATOM 1102 N N . LEU A 1 135 ? -6.472 -23.877 -5.713 1.00 7.94 134 LEU A N 1
ATOM 1103 C CA . LEU A 1 135 ? -6.819 -24.550 -4.447 1.00 7.78 134 LEU A CA 1
ATOM 1104 C C . LEU A 1 135 ? -8.318 -24.567 -4.192 1.00 7.51 134 LEU A C 1
ATOM 1105 O O . LEU A 1 135 ? -8.727 -24.930 -3.085 1.00 8.09 134 LEU A O 1
ATOM 1110 N N . ASN A 1 136 ? -9.142 -24.317 -5.205 1.00 7.60 135 ASN A N 1
ATOM 1111 C CA . ASN A 1 136 ? -10.599 -24.311 -5.032 1.00 7.82 135 ASN A CA 1
ATOM 1112 C C . ASN A 1 136 ? -11.049 -23.246 -4.038 1.00 7.82 135 ASN A C 1
ATOM 1113 O O . ASN A 1 136 ? -12.145 -23.359 -3.494 1.00 10.05 135 ASN A O 1
ATOM 1118 N N . TYR A 1 137 ? -10.278 -22.175 -3.923 1.00 7.34 136 TYR A N 1
ATOM 1119 C CA . TYR A 1 137 ? -10.730 -21.007 -3.147 1.00 7.83 136 TYR A CA 1
ATOM 1120 C C . TYR A 1 137 ? -11.354 -19.971 -4.078 1.00 7.53 136 TYR A C 1
ATOM 1121 O O . TYR A 1 137 ? -11.041 -19.873 -5.282 1.00 8.59 136 TYR A O 1
ATOM 1130 N N . GLU A 1 138 ? -12.275 -19.219 -3.504 1.00 8.15 137 GLU A N 1
ATOM 1131 C CA . GLU A 1 138 ? -13.087 -18.200 -4.172 1.00 8.71 137 GLU A CA 1
ATOM 1132 C C . GLU A 1 138 ? -12.970 -16.910 -3.390 1.00 7.67 137 GLU A C 1
ATOM 1133 O O . GLU A 1 138 ? -13.186 -16.896 -2.156 1.00 8.54 137 GLU A O 1
ATOM 1139 N N . ILE A 1 139 ? -12.620 -15.854 -4.079 1.00 7.63 138 ILE A N 1
ATOM 1140 C CA . ILE A 1 139 ? -12.529 -14.524 -3.452 1.00 7.82 138 ILE A CA 1
ATOM 1141 C C . ILE A 1 139 ? -13.911 -13.974 -3.157 1.00 9.04 138 ILE A C 1
ATOM 1142 O O . ILE A 1 139 ? -14.739 -13.883 -4.086 1.00 12.63 138 ILE A O 1
ATOM 1147 N N . ILE A 1 140 ? -14.151 -13.698 -1.867 1.00 8.88 139 ILE A N 1
ATOM 1148 C CA . ILE A 1 140 ? -15.483 -13.240 -1.393 1.00 10.37 139 ILE A CA 1
ATOM 1149 C C . ILE A 1 140 ? -15.449 -11.754 -1.020 1.00 9.78 139 ILE A C 1
ATOM 1150 O O . ILE A 1 140 ? -16.515 -11.147 -0.933 1.00 12.30 139 ILE A O 1
ATOM 1155 N N . ASP A 1 141 ? -14.280 -11.153 -0.817 1.00 9.29 140 ASP A N 1
ATOM 1156 C CA A ASP A 1 141 ? -14.154 -9.722 -0.432 0.33 9.59 140 ASP A CA 1
ATOM 1157 C CA B ASP A 1 141 ? -14.185 -9.700 -0.563 0.33 8.72 140 ASP A CA 1
ATOM 1158 C CA C ASP A 1 141 ? -14.179 -9.705 -0.503 0.33 9.23 140 ASP A CA 1
ATOM 1159 C C . ASP A 1 141 ? -12.736 -9.290 -0.793 1.00 8.47 140 ASP A C 1
ATOM 1160 O O . ASP A 1 141 ? -11.812 -10.135 -0.636 1.00 8.91 140 ASP A O 1
ATOM 1173 N N . GLU A 1 142 ? -12.557 -8.049 -1.178 1.00 8.99 141 GLU A N 1
ATOM 1174 C CA . GLU A 1 142 ? -11.216 -7.451 -1.275 1.00 8.59 141 GLU A CA 1
ATOM 1175 C C . GLU A 1 142 ? -11.263 -6.010 -0.830 1.00 8.98 141 GLU A C 1
ATOM 1176 O O . GLU A 1 142 ? -12.273 -5.326 -1.048 1.00 10.19 141 GLU A O 1
ATOM 1182 N N . ILE A 1 143 ? -10.178 -5.585 -0.201 1.00 8.65 142 ILE A N 1
ATOM 1183 C CA A ILE A 1 143 ? -9.984 -4.167 0.208 0.50 10.25 142 ILE A CA 1
ATOM 1184 C CA B ILE A 1 143 ? -10.007 -4.159 0.162 0.50 10.20 142 ILE A CA 1
ATOM 1185 C C . ILE A 1 143 ? -8.665 -3.706 -0.389 1.00 10.29 142 ILE A C 1
ATOM 1186 O O . ILE A 1 143 ? -7.681 -4.441 -0.269 1.00 10.86 142 ILE A O 1
ATOM 1195 N N . ILE A 1 144 ? -8.640 -2.482 -0.881 1.00 10.02 143 ILE A N 1
ATOM 1196 C CA . ILE A 1 144 ? -7.370 -1.791 -1.182 1.00 9.67 143 ILE A CA 1
ATOM 1197 C C . ILE A 1 144 ? -7.386 -0.498 -0.381 1.00 10.56 143 ILE A C 1
ATOM 1198 O O . ILE A 1 144 ? -8.363 0.251 -0.430 1.00 12.58 143 ILE A O 1
ATOM 1203 N N . MET A 1 145 ? -6.295 -0.238 0.312 1.00 11.31 144 MET A N 1
ATOM 1204 C CA A MET A 1 145 ? -6.233 0.856 1.294 0.50 11.76 144 MET A CA 1
ATOM 1205 C CA B MET A 1 145 ? -6.234 0.866 1.275 0.50 13.02 144 MET A CA 1
ATOM 1206 C C . MET A 1 145 ? -4.798 1.348 1.408 1.00 12.32 144 MET A C 1
ATOM 1207 O O . MET A 1 145 ? -3.890 0.735 0.880 1.00 13.28 144 MET A O 1
ATOM 1216 N N . GLU A 1 146 ? -4.657 2.478 2.057 1.00 14.60 145 GLU A N 1
ATOM 1217 C CA . GLU A 1 146 ? -3.359 3.173 2.145 1.00 15.96 145 GLU A CA 1
ATOM 1218 C C . GLU A 1 146 ? -3.047 3.404 3.614 1.00 14.27 145 GLU A C 1
ATOM 1219 O O . GLU A 1 146 ? -3.959 3.794 4.399 1.00 17.53 145 GLU A O 1
ATOM 1225 N N . GLU A 1 147 ? -1.796 3.184 3.956 1.00 14.87 146 GLU A N 1
ATOM 1226 C CA . GLU A 1 147 ? -1.325 3.532 5.313 1.00 17.03 146 GLU A CA 1
ATOM 1227 C C . GLU A 1 147 ? 0.112 3.995 5.192 1.00 19.07 146 GLU A C 1
ATOM 1228 O O . GLU A 1 147 ? 0.917 3.310 4.536 1.00 18.65 146 GLU A O 1
ATOM 1234 N N . LYS A 1 148 ? 0.374 5.156 5.791 1.00 21.19 147 LYS A N 1
ATOM 1235 C CA . LYS A 1 148 ? 1.674 5.829 5.728 1.00 27.15 147 LYS A CA 1
ATOM 1236 C C . LYS A 1 148 ? 2.058 6.012 4.254 1.00 20.89 147 LYS A C 1
ATOM 1237 O O . LYS A 1 148 ? 3.199 5.706 3.948 1.00 24.95 147 LYS A O 1
ATOM 1243 N N . GLY A 1 149 ? 1.114 6.322 3.358 1.00 26.52 148 GLY A N 1
ATOM 1244 C CA . GLY A 1 149 ? 1.444 6.476 1.927 1.00 25.39 148 GLY A CA 1
ATOM 1245 C C . GLY A 1 149 ? 1.697 5.186 1.124 1.00 27.43 148 GLY A C 1
ATOM 1246 O O . GLY A 1 149 ? 1.939 5.368 -0.101 1.00 35.24 148 GLY A O 1
ATOM 1247 N N . HIS A 1 150 ? 1.720 3.972 1.714 1.00 25.66 149 HIS A N 1
ATOM 1248 C CA . HIS A 1 150 ? 1.858 2.673 0.988 1.00 23.73 149 HIS A CA 1
ATOM 1249 C C . HIS A 1 150 ? 0.483 2.046 0.811 1.00 17.68 149 HIS A C 1
ATOM 1250 O O . HIS A 1 150 ? -0.405 2.222 1.657 1.00 18.19 149 HIS A O 1
ATOM 1257 N N . ILE A 1 151 ? 0.305 1.383 -0.328 1.00 15.90 150 ILE A N 1
ATOM 1258 C CA . ILE A 1 151 ? -0.990 0.768 -0.689 1.00 13.68 150 ILE A CA 1
ATOM 1259 C C . ILE A 1 151 ? -0.913 -0.730 -0.442 1.00 12.41 150 ILE A C 1
ATOM 1260 O O . ILE A 1 151 ? 0.053 -1.392 -0.836 1.00 15.61 150 ILE A O 1
ATOM 1265 N N . TYR A 1 152 ? -1.918 -1.235 0.250 1.00 10.95 151 TYR A N 1
ATOM 1266 C CA . TYR A 1 152 ? -1.993 -2.662 0.645 1.00 10.97 151 TYR A CA 1
ATOM 1267 C C . TYR A 1 152 ? -3.299 -3.227 0.116 1.00 9.51 151 TYR A C 1
ATOM 1268 O O . TYR A 1 152 ? -4.319 -2.525 0.056 1.00 11.57 151 TYR A O 1
ATOM 1277 N N . GLU A 1 153 ? -3.283 -4.528 -0.171 1.00 9.06 152 GLU A N 1
ATOM 1278 C CA . GLU A 1 153 ? -4.493 -5.257 -0.584 1.00 9.21 152 GLU A CA 1
ATOM 1279 C C . GLU A 1 153 ? -4.785 -6.351 0.434 1.00 8.46 152 GLU A C 1
ATOM 1280 O O . GLU A 1 153 ? -3.861 -7.067 0.863 1.00 11.11 152 GLU A O 1
ATOM 1286 N N . ILE A 1 154 ? -6.062 -6.497 0.724 1.00 8.21 153 ILE A N 1
ATOM 1287 C CA A ILE A 1 154 ? -6.592 -7.583 1.579 0.51 8.93 153 ILE A CA 1
ATOM 1288 C CA B ILE A 1 154 ? -6.552 -7.606 1.573 0.49 9.32 153 ILE A CA 1
ATOM 1289 C C . ILE A 1 154 ? -7.522 -8.408 0.704 1.00 8.34 153 ILE A C 1
ATOM 1290 O O . ILE A 1 154 ? -8.450 -7.836 0.144 1.00 9.96 153 ILE A O 1
ATOM 1299 N N . VAL A 1 155 ? -7.272 -9.697 0.639 1.00 8.35 154 VAL A N 1
ATOM 1300 C CA . VAL A 1 155 ? -8.060 -10.651 -0.121 1.00 8.45 154 VAL A CA 1
ATOM 1301 C C . VAL A 1 155 ? -8.665 -11.654 0.858 1.00 7.97 154 VAL A C 1
ATOM 1302 O O . VAL A 1 155 ? -7.922 -12.269 1.633 1.00 8.93 154 VAL A O 1
ATOM 1306 N N . VAL A 1 156 ? -9.975 -11.783 0.818 1.00 7.40 155 VAL A N 1
ATOM 1307 C CA . VAL A 1 156 ? -10.714 -12.713 1.691 1.00 8.14 155 VAL A CA 1
ATOM 1308 C C . VAL A 1 156 ? -11.276 -13.812 0.798 1.00 7.60 155 VAL A C 1
ATOM 1309 O O . VAL A 1 156 ? -11.930 -13.505 -0.215 1.00 8.05 155 VAL A O 1
ATOM 1313 N N . ALA A 1 157 ? -11.002 -15.058 1.150 1.00 7.76 156 ALA A N 1
ATOM 1314 C CA . ALA A 1 157 ? -11.401 -16.165 0.301 1.00 7.35 156 ALA A CA 1
ATOM 1315 C C . ALA A 1 157 ? -11.974 -17.319 1.104 1.00 7.76 156 ALA A C 1
ATOM 1316 O O . ALA A 1 157 ? -11.572 -17.536 2.262 1.00 8.56 156 ALA A O 1
ATOM 1318 N N . GLU A 1 158 ? -12.913 -18.016 0.502 1.00 8.13 157 GLU A N 1
ATOM 1319 C CA A GLU A 1 158 ? -13.481 -19.222 1.127 0.50 7.91 157 GLU A CA 1
ATOM 1320 C CA B GLU A 1 158 ? -13.573 -19.195 1.098 0.50 9.12 157 GLU A CA 1
ATOM 1321 C C . GLU A 1 158 ? -13.487 -20.354 0.123 1.00 7.68 157 GLU A C 1
ATOM 1322 O O . GLU A 1 158 ? -13.488 -20.146 -1.104 1.00 8.38 157 GLU A O 1
ATOM 1333 N N . TYR A 1 159 ? -13.535 -21.552 0.644 1.00 8.23 158 TYR A N 1
ATOM 1334 C CA . TYR A 1 159 ? -13.488 -22.762 -0.188 1.00 8.22 158 TYR A CA 1
ATOM 1335 C C . TYR A 1 159 ? -14.781 -22.922 -0.986 1.00 9.17 158 TYR A C 1
ATOM 1336 O O . TYR A 1 159 ? -15.871 -22.624 -0.486 1.00 12.01 158 TYR A O 1
ATOM 1345 N N . SER A 1 160 ? -14.615 -23.362 -2.219 1.00 9.31 159 SER A N 1
ATOM 1346 C CA . SER A 1 160 ? -15.701 -23.660 -3.164 1.00 9.01 159 SER A CA 1
ATOM 1347 C C . SER A 1 160 ? -15.599 -25.128 -3.584 1.00 8.90 159 SER A C 1
ATOM 1348 O O . SER A 1 160 ? -14.492 -25.630 -3.839 1.00 10.46 159 SER A O 1
ATOM 1351 N N . THR A 1 161 ? -16.732 -25.788 -3.687 1.00 10.68 160 THR A N 1
ATOM 1352 C CA . THR A 1 161 ? -16.766 -27.194 -4.156 1.00 11.22 160 THR A CA 1
ATOM 1353 C C . THR A 1 161 ? -16.498 -27.312 -5.657 1.00 11.46 160 THR A C 1
ATOM 1354 O O . THR A 1 161 ? -16.300 -28.439 -6.100 1.00 13.00 160 THR A O 1
ATOM 1358 N N . GLU A 1 162 ? -16.395 -26.209 -6.380 1.00 10.26 161 GLU A N 1
ATOM 1359 C CA . GLU A 1 162 ? -15.892 -26.195 -7.765 1.00 10.26 161 GLU A CA 1
ATOM 1360 C C . GLU A 1 162 ? -14.858 -25.095 -7.898 1.00 10.21 161 GLU A C 1
ATOM 1361 O O . GLU A 1 162 ? -14.982 -23.999 -7.310 1.00 10.05 161 GLU A O 1
ATOM 1367 N N . LEU A 1 163 ? -13.829 -25.363 -8.671 1.00 9.59 162 LEU A N 1
ATOM 1368 C CA . LEU A 1 163 ? -12.808 -24.341 -8.941 1.00 9.23 162 LEU A CA 1
ATOM 1369 C C . LEU A 1 163 ? -13.475 -23.162 -9.632 1.00 8.99 162 LEU A C 1
ATOM 1370 O O . LEU A 1 163 ? -14.290 -23.348 -10.542 1.00 10.13 162 LEU A O 1
ATOM 1375 N N . ILE A 1 164 ? -13.067 -21.973 -9.199 1.00 8.12 163 ILE A N 1
ATOM 1376 C CA . ILE A 1 164 ? -13.585 -20.712 -9.758 1.00 8.07 163 ILE A CA 1
ATOM 1377 C C . ILE A 1 164 ? -12.531 -20.084 -10.649 1.00 9.22 163 ILE A C 1
ATOM 1378 O O . ILE A 1 164 ? -11.498 -19.621 -10.139 1.00 9.21 163 ILE A O 1
ATOM 1383 N N . GLU A 1 165 ? -12.791 -20.070 -11.955 1.00 9.46 164 GLU A N 1
ATOM 1384 C CA . GLU A 1 165 ? -11.801 -19.567 -12.912 1.00 9.81 164 GLU A CA 1
ATOM 1385 C C . GLU A 1 165 ? -11.887 -18.027 -12.969 1.00 9.10 164 GLU A C 1
ATOM 1386 O O . GLU A 1 165 ? -12.984 -17.472 -13.198 1.00 12.22 164 GLU A O 1
ATOM 1392 N N . LEU A 1 166 ? -10.761 -17.355 -12.840 1.00 8.71 165 LEU A N 1
ATOM 1393 C CA . LEU A 1 166 ? -10.655 -15.894 -12.991 1.00 9.50 165 LEU A CA 1
ATOM 1394 C C . LEU A 1 166 ? -9.971 -15.545 -14.311 1.00 9.40 165 LEU A C 1
ATOM 1395 O O . LEU A 1 166 ? -9.092 -16.262 -14.770 1.00 11.16 165 LEU A O 1
ATOM 1400 N N . SER A 1 167 ? -10.397 -14.439 -14.881 1.00 9.38 166 SER A N 1
ATOM 1401 C CA . SER A 1 167 ? -9.791 -13.890 -16.106 1.00 9.80 166 SER A CA 1
ATOM 1402 C C . SER A 1 167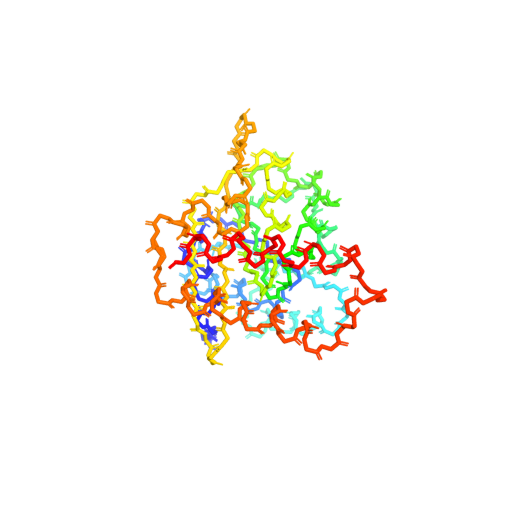 ? -8.405 -13.328 -15.792 1.00 9.38 166 SER A C 1
ATOM 1403 O O . SER A 1 167 ? -8.074 -13.088 -14.614 1.00 9.08 166 SER A O 1
ATOM 1406 N N . SER A 1 168 ? -7.652 -13.009 -16.828 1.00 9.54 167 SER A N 1
ATOM 1407 C CA . SER A 1 168 ? -6.347 -12.380 -16.631 1.00 10.29 167 SER A CA 1
ATOM 1408 C C . SER A 1 168 ? -6.485 -11.052 -15.869 1.00 8.65 167 SER A C 1
ATOM 1409 O O . SER A 1 168 ? -5.683 -10.760 -14.954 1.00 9.63 167 SER A O 1
ATOM 1412 N N . ASP A 1 169 ? -7.483 -10.241 -16.188 1.00 9.24 168 ASP A N 1
ATOM 1413 C CA . ASP A 1 169 ? -7.675 -8.962 -15.468 1.00 9.21 168 ASP A CA 1
ATOM 1414 C C . ASP A 1 169 ? -8.088 -9.250 -14.033 1.00 8.67 168 ASP A C 1
ATOM 1415 O O . ASP A 1 169 ? -7.646 -8.532 -13.118 1.00 9.49 168 ASP A O 1
ATOM 1420 N N . GLU A 1 170 ? -8.980 -10.197 -13.812 1.00 8.70 169 GLU A N 1
ATOM 1421 C CA . GLU A 1 170 ? -9.426 -10.498 -12.430 1.00 8.62 169 GLU A CA 1
ATOM 1422 C C . GLU A 1 170 ? -8.249 -11.005 -11.589 1.00 8.13 169 GLU A C 1
ATOM 1423 O O . GLU A 1 170 ? -8.138 -10.629 -10.398 1.00 9.32 169 GLU A O 1
ATOM 1429 N N . LEU A 1 171 ? -7.375 -11.825 -12.158 1.00 8.31 170 LEU A N 1
ATOM 1430 C CA . LEU A 1 171 ? -6.188 -12.288 -11.425 1.00 8.79 170 LEU A CA 1
ATOM 1431 C C . LEU A 1 171 ? -5.308 -11.101 -11.059 1.00 8.43 170 LEU A C 1
ATOM 1432 O O . LEU A 1 171 ? -4.811 -11.038 -9.937 1.00 8.47 170 LEU A O 1
ATOM 1437 N N . LYS A 1 172 ? -5.040 -10.201 -12.006 1.00 8.73 171 LYS A N 1
ATOM 1438 C CA . LYS A 1 172 ? -4.075 -9.119 -11.787 1.00 8.29 171 LYS A CA 1
ATOM 1439 C C . LYS A 1 172 ? -4.633 -8.037 -10.858 1.00 8.37 171 LYS A C 1
ATOM 1440 O O . LYS A 1 172 ? -3.896 -7.558 -9.984 1.00 9.31 171 LYS A O 1
ATOM 1446 N N . PHE A 1 173 ? -5.885 -7.641 -11.072 1.00 8.67 172 PHE A N 1
ATOM 1447 C CA . PHE A 1 173 ? -6.465 -6.445 -10.441 1.00 9.54 172 PHE A CA 1
ATOM 1448 C C . PHE A 1 173 ? -7.412 -6.789 -9.301 1.00 9.91 172 PHE A C 1
ATOM 1449 O O . PHE A 1 173 ? -7.615 -5.934 -8.448 1.00 10.38 172 PHE A O 1
ATOM 1457 N N . GLY A 1 174 ? -7.975 -7.989 -9.320 1.00 9.43 173 GLY A N 1
ATOM 1458 C CA . GLY A 1 174 ? -8.918 -8.430 -8.294 1.00 9.14 173 GLY A CA 1
ATOM 1459 C C . GLY A 1 174 ? -10.352 -8.421 -8.772 1.00 10.09 173 GLY A C 1
ATOM 1460 O O . GLY A 1 174 ? -10.827 -7.413 -9.296 1.00 12.01 173 GLY A O 1
ATOM 1461 N N . PRO A 1 175 ? -11.085 -9.549 -8.625 1.00 10.20 174 PRO A N 1
ATOM 1462 C CA . PRO A 1 175 ? -12.454 -9.628 -9.142 1.00 10.61 174 PRO A CA 1
ATOM 1463 C C . PRO A 1 175 ? -13.422 -8.723 -8.399 1.00 12.10 174 PRO A C 1
ATOM 1464 O O . PRO A 1 175 ? -14.426 -8.363 -8.972 1.00 19.37 174 PRO A O 1
ATOM 1468 N N . LYS A 1 176 ? -13.110 -8.368 -7.151 1.00 11.35 175 LYS A N 1
ATOM 1469 C CA . LYS A 1 176 ? -13.915 -7.393 -6.389 1.00 12.60 175 LYS A CA 1
ATOM 1470 C C . LYS A 1 176 ? -13.362 -6.004 -6.622 1.00 12.04 175 LYS A C 1
ATOM 1471 O O . LYS A 1 176 ? -14.167 -5.108 -6.830 1.00 16.67 175 LYS A O 1
ATOM 1477 N N . LEU A 1 177 ? -12.042 -5.836 -6.555 1.00 11.45 176 LEU A N 1
ATOM 1478 C CA . LEU A 1 177 ? -11.458 -4.479 -6.651 1.00 12.83 176 LEU A CA 1
ATOM 1479 C C . LEU A 1 177 ? -11.810 -3.870 -8.005 1.00 14.23 176 LEU A C 1
ATOM 1480 O O . LEU A 1 177 ? -12.003 -2.633 -8.070 1.00 17.24 176 LEU A O 1
ATOM 1485 N N . LEU A 1 178 ? -11.836 -4.650 -9.091 1.00 16.95 177 LEU A N 1
ATOM 1486 C CA A LEU A 1 178 ? -12.258 -4.157 -10.437 0.50 19.51 177 LEU A CA 1
ATOM 1487 C CA B LEU A 1 178 ? -12.168 -4.079 -10.432 0.50 19.94 177 LEU A CA 1
ATOM 1488 C C . LEU A 1 178 ? -13.642 -3.560 -10.418 1.00 19.88 177 LEU A C 1
ATOM 1489 O O . LEU A 1 178 ? -13.955 -2.737 -11.300 1.00 29.20 177 LEU A O 1
ATOM 1498 N N . ASN A 1 179 ? -14.511 -4.050 -9.543 1.00 22.77 178 ASN A N 1
ATOM 1499 C CA . ASN A 1 179 ? -15.945 -3.654 -9.518 1.00 25.84 178 ASN A CA 1
ATOM 1500 C C . ASN A 1 179 ? -16.007 -2.237 -8.966 1.00 27.84 178 ASN A C 1
ATOM 1501 O O . ASN A 1 179 ? -17.023 -1.585 -9.182 1.00 35.82 178 ASN A O 1
ATOM 1506 N N A ASN A 1 180 ? -14.977 -1.765 -8.242 0.50 21.73 179 ASN A N 1
ATOM 1507 N N B ASN A 1 180 ? -15.007 -1.911 -8.143 0.50 20.11 179 ASN A N 1
ATOM 1508 C CA A ASN A 1 180 ? -15.033 -0.488 -7.467 0.50 23.63 179 ASN A CA 1
ATOM 1509 C CA B ASN A 1 180 ? -15.078 -0.840 -7.128 0.50 28.61 179 ASN A CA 1
ATOM 1510 C C A ASN A 1 180 ? -14.041 0.552 -8.006 0.50 18.98 179 ASN A C 1
ATOM 1511 C C B ASN A 1 180 ? -13.747 -0.081 -7.166 0.50 24.17 179 ASN A C 1
ATOM 1512 O O A ASN A 1 180 ? -14.398 1.725 -8.080 0.50 25.19 179 ASN A O 1
ATOM 1513 O O B ASN A 1 180 ? -13.055 -0.078 -6.136 0.50 27.34 179 ASN A O 1
ATOM 1522 N N A LYS A 1 181 ? -12.799 0.163 -8.262 0.50 18.64 180 LYS A N 1
ATOM 1523 N N B LYS A 1 181 ? -13.420 0.546 -8.309 0.50 21.68 180 LYS A N 1
ATOM 1524 C CA A LYS A 1 181 ? -11.702 1.081 -8.686 0.50 23.70 180 LYS A CA 1
ATOM 1525 C CA B LYS A 1 181 ? -12.070 1.102 -8.619 0.50 24.03 180 LYS A CA 1
ATOM 1526 C C A LYS A 1 181 ? -11.763 2.375 -7.856 0.50 25.07 180 LYS A C 1
ATOM 1527 C C B LYS A 1 181 ? -11.848 2.397 -7.831 0.50 24.21 180 LYS A C 1
ATOM 1528 O O A LYS A 1 181 ? -11.959 3.453 -8.465 0.50 27.51 180 LYS A O 1
ATOM 1529 O O B LYS A 1 181 ? -11.847 3.484 -8.459 0.50 31.16 180 LYS A O 1
ATOM 1540 N N . ASN A 1 182 ? -11.551 2.261 -6.536 1.00 19.18 181 ASN A N 1
ATOM 1541 C CA . ASN A 1 182 ? -11.460 3.399 -5.576 1.00 19.98 181 ASN A CA 1
ATOM 1542 C C . ASN A 1 182 ? -10.150 4.180 -5.782 1.00 17.42 181 ASN A C 1
ATOM 1543 O O . ASN A 1 182 ? -9.352 3.879 -6.691 1.00 18.19 181 ASN A O 1
ATOM 1548 N N . GLU A 1 183 ? -10.019 5.291 -5.063 1.00 21.65 182 GLU A N 1
ATOM 1549 C CA . GLU A 1 183 ? -8.889 6.244 -5.258 1.00 20.55 182 GLU A CA 1
ATOM 1550 C C . GLU A 1 183 ? -7.571 5.506 -5.042 1.00 16.55 182 GLU A C 1
ATOM 1551 O O . GLU A 1 183 ? -6.554 5.867 -5.662 1.00 16.56 182 GLU A O 1
ATOM 1557 N N . TYR A 1 184 ? -7.583 4.464 -4.223 1.00 15.54 183 TYR A N 1
ATOM 1558 C CA . TYR A 1 184 ? -6.358 3.718 -3.882 1.00 15.43 183 TYR A CA 1
ATOM 1559 C C . TYR A 1 184 ? -6.050 2.707 -4.989 1.00 14.98 183 TYR A C 1
ATOM 1560 O O . TYR A 1 184 ? -4.885 2.498 -5.258 1.00 15.31 183 TYR A O 1
ATOM 1569 N N . PHE A 1 185 ? -7.067 2.143 -5.624 1.00 15.23 184 PHE A N 1
ATOM 1570 C CA . PHE A 1 185 ? -6.877 1.324 -6.842 1.00 14.11 184 PHE A CA 1
ATOM 1571 C C . PHE A 1 185 ? -6.179 2.162 -7.910 1.00 13.82 184 PHE A C 1
ATOM 1572 O O . PHE A 1 185 ? -5.175 1.726 -8.496 1.00 13.80 184 PHE A O 1
ATOM 1580 N N . ILE A 1 186 ? -6.728 3.327 -8.184 1.00 14.32 185 ILE A N 1
ATOM 1581 C CA A ILE A 1 186 ? -6.164 4.214 -9.233 0.50 15.16 185 ILE A CA 1
ATOM 1582 C CA B ILE A 1 186 ? -6.163 4.224 -9.226 0.50 14.85 185 ILE A CA 1
ATOM 1583 C C . ILE A 1 186 ? -4.727 4.590 -8.828 1.00 14.72 185 ILE A C 1
ATOM 1584 O O . ILE A 1 186 ? -3.830 4.500 -9.690 1.00 15.17 185 ILE A O 1
ATOM 1593 N N . LYS A 1 187 ? -4.516 5.024 -7.586 1.00 13.95 186 LYS A N 1
ATOM 1594 C CA . LYS A 1 187 ? -3.154 5.422 -7.165 1.00 16.59 186 LYS A CA 1
ATOM 1595 C C . LYS A 1 187 ? -2.198 4.231 -7.322 1.00 16.20 186 LYS A C 1
ATOM 1596 O O . LYS A 1 187 ? -1.066 4.432 -7.815 1.00 14.53 186 LYS A O 1
ATOM 1602 N N . LYS A 1 188 ? -2.593 3.031 -6.877 1.00 14.17 187 LYS A N 1
ATOM 1603 C CA . LYS A 1 188 ? -1.695 1.867 -6.952 1.00 13.92 187 LYS A CA 1
ATOM 1604 C C . LYS A 1 188 ? -1.271 1.677 -8.416 1.00 11.55 187 LYS A C 1
ATOM 1605 O O . LYS A 1 188 ? -0.087 1.464 -8.679 1.00 13.42 187 LYS A O 1
ATOM 1611 N N . TRP A 1 189 ? -2.235 1.611 -9.323 1.00 11.53 188 TRP A N 1
ATOM 1612 C CA . TRP A 1 189 ? -1.922 1.187 -10.696 1.00 10.93 188 TRP A CA 1
ATOM 1613 C C . TRP A 1 189 ? -1.268 2.324 -11.467 1.00 12.83 188 TRP A C 1
ATOM 1614 O O . TRP A 1 189 ? -0.433 2.022 -12.313 1.00 12.65 188 TRP A O 1
ATOM 1625 N N . GLN A 1 190 ? -1.538 3.594 -11.134 1.00 12.14 189 GLN A N 1
ATOM 1626 C CA . GLN A 1 190 ? -0.737 4.733 -11.660 1.00 14.14 189 GLN A CA 1
ATOM 1627 C C . GLN A 1 190 ? 0.718 4.542 -11.214 1.00 13.48 189 GLN A C 1
ATOM 1628 O O . GLN A 1 190 ? 1.651 4.796 -12.000 1.00 14.46 189 GLN A O 1
ATOM 1634 N N . ARG A 1 191 ? 0.935 4.235 -9.932 1.00 13.42 190 ARG A N 1
ATOM 1635 C CA . ARG A 1 191 ? 2.311 4.057 -9.423 1.00 14.70 190 ARG A CA 1
ATOM 1636 C C . ARG A 1 191 ? 2.979 2.908 -10.173 1.00 14.06 190 ARG A C 1
ATOM 1637 O O . ARG A 1 191 ? 4.209 2.995 -10.476 1.00 15.64 190 ARG A O 1
ATOM 1645 N N . GLU A 1 192 ? 2.264 1.806 -10.376 1.00 13.18 191 GLU A N 1
ATOM 1646 C CA A GLU A 1 192 ? 2.864 0.645 -11.073 0.50 13.30 191 GLU A CA 1
ATOM 1647 C CA B GLU A 1 192 ? 2.869 0.633 -11.068 0.50 13.18 191 GLU A CA 1
ATOM 1648 C C . GLU A 1 192 ? 3.190 1.019 -12.520 1.00 14.14 191 GLU A C 1
ATOM 1649 O O . GLU A 1 192 ? 4.239 0.589 -13.025 1.00 13.99 191 GLU A O 1
ATOM 1660 N N . LEU A 1 193 ? 2.330 1.796 -13.174 1.00 12.07 192 LEU A N 1
ATOM 1661 C CA A LEU A 1 193 ? 2.660 2.273 -14.553 0.50 13.12 192 LEU A CA 1
ATOM 1662 C CA B LEU A 1 193 ? 2.631 2.281 -14.539 0.50 13.76 192 LEU A CA 1
ATOM 1663 C C . LEU A 1 193 ? 3.943 3.081 -14.513 1.00 14.45 192 LEU A C 1
ATOM 1664 O O . LEU A 1 193 ? 4.792 2.871 -15.402 1.00 15.62 192 LEU A O 1
ATOM 1673 N N . GLU A 1 194 ? 4.049 4.015 -13.574 1.00 14.79 193 GLU A N 1
ATOM 1674 C CA . GLU A 1 194 ? 5.257 4.854 -13.480 1.00 15.34 193 GLU A CA 1
ATOM 1675 C C . GLU A 1 194 ? 6.480 3.936 -13.325 1.00 15.02 193 GLU A C 1
ATOM 1676 O O . GLU A 1 194 ? 7.503 4.196 -13.955 1.00 16.07 193 GLU A O 1
AT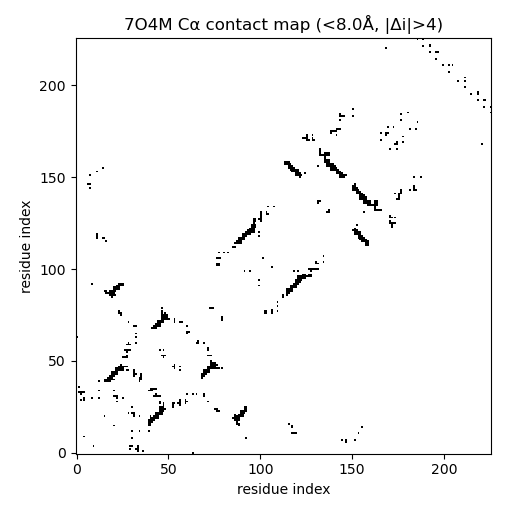OM 1679 N N . ALA A 1 195 ? 6.382 2.895 -12.509 1.00 14.53 194 ALA A N 1
ATOM 1680 C CA . ALA A 1 195 ? 7.517 1.982 -12.304 1.00 14.87 194 ALA A CA 1
ATOM 1681 C C . ALA A 1 195 ? 7.877 1.244 -13.597 1.00 13.01 194 ALA A C 1
ATOM 1682 O O . ALA A 1 195 ? 9.058 1.029 -13.845 1.00 14.97 194 ALA A O 1
ATOM 1684 N N . LEU A 1 196 ? 6.884 0.839 -14.376 1.00 13.07 195 LEU A N 1
ATOM 1685 C CA . LEU A 1 196 ? 7.171 0.096 -15.619 1.00 12.50 195 LEU A CA 1
ATOM 1686 C C . LEU A 1 196 ? 7.792 1.033 -16.669 1.00 11.62 195 LEU A C 1
ATOM 1687 O O . LEU A 1 196 ? 8.743 0.650 -17.315 1.00 11.82 195 LEU A O 1
ATOM 1692 N N . TYR A 1 197 ? 7.270 2.250 -16.787 1.00 10.91 196 TYR A N 1
ATOM 1693 C CA . TYR A 1 197 ? 7.902 3.219 -17.698 1.00 11.38 196 TYR A CA 1
ATOM 1694 C C . TYR A 1 197 ? 9.309 3.545 -17.193 1.00 10.66 196 TYR A C 1
ATOM 1695 O O . TYR A 1 197 ? 10.228 3.750 -18.001 1.00 11.77 196 TYR A O 1
ATOM 1704 N N . HIS A 1 198 ? 9.501 3.566 -15.870 1.00 11.98 197 HIS A N 1
ATOM 1705 C CA . HIS A 1 198 ? 10.845 3.859 -15.336 1.00 12.82 197 HIS A CA 1
ATOM 1706 C C . HIS A 1 198 ? 11.803 2.753 -15.752 1.00 11.47 197 HIS A C 1
ATOM 1707 O O . HIS A 1 198 ? 12.963 3.067 -16.108 1.00 13.63 197 HIS A O 1
ATOM 1714 N N . ILE A 1 199 ? 11.414 1.491 -15.683 1.00 13.22 198 ILE A N 1
ATOM 1715 C CA A ILE A 1 199 ? 12.271 0.367 -16.161 0.50 13.15 198 ILE A CA 1
ATOM 1716 C CA B ILE A 1 199 ? 12.382 0.451 -16.130 0.50 13.07 198 ILE A CA 1
ATOM 1717 C C . ILE A 1 199 ? 12.658 0.595 -17.632 1.00 12.60 198 ILE A C 1
ATOM 1718 O O . ILE A 1 199 ? 13.801 0.373 -18.011 1.00 13.04 198 ILE A O 1
ATOM 1727 N N . LYS A 1 200 ? 11.746 1.097 -18.437 1.00 11.75 199 LYS A N 1
ATOM 1728 C CA . LYS A 1 200 ? 12.038 1.364 -19.864 1.00 11.18 199 LYS A CA 1
ATOM 1729 C C . LYS A 1 200 ? 13.092 2.460 -20.027 1.00 10.88 199 LYS A C 1
ATOM 1730 O O . LYS A 1 200 ? 13.716 2.506 -21.113 1.00 11.83 199 LYS A O 1
ATOM 1736 N N . SER A 1 201 ? 13.267 3.329 -19.036 1.00 11.13 200 SER A N 1
ATOM 1737 C CA . SER A 1 201 ? 14.324 4.354 -19.061 1.00 11.35 200 SER A CA 1
ATOM 1738 C C . SER A 1 201 ? 15.696 3.739 -18.840 1.00 11.79 200 SER A C 1
ATOM 1739 O O . SER A 1 201 ? 16.675 4.416 -19.100 1.00 13.65 200 SER A O 1
ATOM 1742 N N . LYS A 1 202 ? 15.746 2.468 -18.413 1.00 12.85 201 LYS A N 1
ATOM 1743 C CA . LYS A 1 202 ? 17.004 1.865 -17.944 1.00 13.76 201 LYS A CA 1
ATOM 1744 C C . LYS A 1 202 ? 17.431 0.749 -18.907 1.00 13.15 201 LYS A C 1
ATOM 1745 O O . LYS A 1 202 ? 18.541 0.217 -18.735 1.00 16.22 201 LYS A O 1
ATOM 1751 N N . LEU A 1 203 ? 16.537 0.246 -19.772 1.00 14.19 202 LEU A N 1
ATOM 1752 C CA . LEU A 1 203 ? 16.811 -0.901 -20.655 1.00 12.47 202 LEU A CA 1
ATOM 1753 C C . LEU A 1 203 ? 16.902 -0.498 -22.129 1.00 14.06 202 LEU A C 1
ATOM 1754 O O . LEU A 1 203 ? 15.921 -0.012 -22.689 1.00 15.43 202 LEU A O 1
ATOM 1759 N N . ASN A 1 204 ? 18.019 -0.775 -22.787 1.00 15.39 203 ASN A N 1
ATOM 1760 C CA . ASN A 1 204 ? 18.197 -0.445 -24.224 1.00 13.77 203 ASN A CA 1
ATOM 1761 C C . ASN A 1 204 ? 17.323 -1.400 -25.031 1.00 14.26 203 ASN A C 1
ATOM 1762 O O . ASN A 1 204 ? 17.438 -2.621 -24.856 1.00 17.48 203 ASN A O 1
ATOM 1767 N N . THR A 1 205 ? 16.554 -0.858 -25.961 1.00 14.21 204 THR A N 1
ATOM 1768 C CA . THR A 1 205 ? 15.625 -1.649 -26.780 1.00 15.89 204 THR A CA 1
ATOM 1769 C C . THR A 1 205 ? 16.378 -2.628 -27.677 1.00 20.34 204 THR A C 1
ATOM 1770 O O . THR A 1 205 ? 15.758 -3.619 -28.032 1.00 25.15 204 THR A O 1
ATOM 1774 N N . GLU A 1 206 ? 17.638 -2.352 -28.052 1.00 21.86 205 GLU A N 1
ATOM 1775 C CA . GLU A 1 206 ? 18.390 -3.288 -28.933 1.00 26.10 205 GLU A CA 1
ATOM 1776 C C . GLU A 1 206 ? 18.773 -4.539 -28.121 1.00 25.26 205 GLU A C 1
ATOM 1777 O O . GLU A 1 206 ? 19.068 -5.556 -28.745 1.00 41.92 205 GLU A O 1
ATOM 1783 N N . GLN A 1 207 ? 18.903 -4.421 -26.788 1.00 22.74 206 GLN A N 1
ATOM 1784 C CA . GLN A 1 207 ? 19.547 -5.432 -25.907 1.00 22.80 206 GLN A CA 1
ATOM 1785 C C . GLN A 1 207 ? 18.501 -6.208 -25.072 1.00 21.56 206 GLN A C 1
ATOM 1786 O O . GLN A 1 207 ? 18.840 -7.301 -24.546 1.00 28.18 206 GLN A O 1
ATOM 1792 N N . HIS A 1 208 ? 17.254 -5.720 -24.959 1.00 20.17 207 HIS A N 1
ATOM 1793 C CA . HIS A 1 208 ? 16.237 -6.297 -24.030 1.00 20.57 207 HIS A CA 1
ATOM 1794 C C . HIS A 1 208 ? 14.883 -6.531 -24.735 1.00 26.61 207 HIS A C 1
ATOM 1795 O O . HIS A 1 208 ? 13.837 -6.304 -24.064 1.00 23.66 207 HIS A O 1
ATOM 1802 N N . HIS A 1 209 ? 14.875 -7.069 -25.964 1.00 26.39 208 HIS A N 1
ATOM 1803 C CA . HIS A 1 209 ? 13.643 -7.263 -26.793 1.00 30.53 208 HIS A CA 1
ATOM 1804 C C . HIS A 1 209 ? 12.599 -8.082 -26.022 1.00 29.64 208 HIS A C 1
ATOM 1805 O O . HIS A 1 209 ? 11.441 -7.672 -25.972 1.00 24.08 208 HIS A O 1
ATOM 1808 N N . GLN A 1 210 ? 12.988 -9.227 -25.461 1.00 33.93 209 GLN A N 1
ATOM 1809 C CA . GLN A 1 210 ? 12.055 -10.194 -24.818 1.00 36.55 209 GLN A CA 1
ATOM 1810 C C . GLN A 1 210 ? 11.462 -9.527 -23.582 1.00 26.33 209 GLN A C 1
ATOM 1811 O O . GLN A 1 210 ? 10.206 -9.423 -23.449 1.00 28.16 209 GLN A O 1
ATOM 1813 N N . ARG A 1 211 ? 12.327 -8.946 -22.764 1.00 28.45 210 ARG A N 1
ATOM 1814 C CA . ARG A 1 211 ? 11.909 -8.388 -21.470 1.00 20.95 210 ARG A CA 1
ATOM 1815 C C . ARG A 1 211 ? 11.001 -7.165 -21.726 1.00 19.86 210 ARG A C 1
ATOM 1816 O O . ARG A 1 211 ? 10.004 -6.957 -21.023 1.00 18.96 210 ARG A O 1
ATOM 1824 N N . LEU A 1 212 ? 11.378 -6.317 -22.669 1.00 16.84 211 LEU A N 1
ATOM 1825 C CA . LEU A 1 212 ? 10.590 -5.109 -22.968 1.00 15.28 211 LEU A CA 1
ATOM 1826 C C . LEU A 1 212 ? 9.240 -5.480 -23.589 1.00 15.68 211 LEU A C 1
ATOM 1827 O O . LEU A 1 212 ? 8.265 -4.812 -23.279 1.00 13.67 211 LEU A O 1
ATOM 1832 N N . ALA A 1 213 ? 9.153 -6.598 -24.324 1.00 17.86 212 ALA A N 1
ATOM 1833 C CA . ALA A 1 213 ? 7.859 -7.018 -24.891 1.00 20.38 212 ALA A CA 1
ATOM 1834 C C . ALA A 1 213 ? 6.922 -7.330 -23.712 1.00 18.48 212 ALA A C 1
ATOM 1835 O O . ALA A 1 213 ? 5.732 -6.966 -23.776 1.00 19.21 212 ALA A O 1
ATOM 1837 N N . GLN A 1 214 ? 7.430 -8.009 -22.682 1.00 19.04 213 GLN A N 1
ATOM 1838 C CA . GLN A 1 214 ? 6.641 -8.363 -21.482 1.00 17.29 213 GLN A CA 1
ATOM 1839 C C . GLN A 1 214 ? 6.201 -7.064 -20.803 1.00 16.16 213 GLN A C 1
ATOM 1840 O O . GLN A 1 214 ? 5.047 -6.939 -20.417 1.00 17.18 213 GLN A O 1
ATOM 1846 N N . ILE A 1 215 ? 7.113 -6.131 -20.615 1.00 13.85 214 ILE A N 1
ATOM 1847 C CA . ILE A 1 215 ? 6.812 -4.857 -19.891 1.00 13.65 214 ILE A CA 1
ATOM 1848 C C . ILE A 1 215 ? 5.754 -4.093 -20.685 1.00 11.76 214 ILE A C 1
ATOM 1849 O O . ILE A 1 215 ? 4.780 -3.599 -20.101 1.00 11.63 214 ILE A O 1
ATOM 1854 N N . ASN A 1 216 ? 5.915 -4.029 -22.003 1.00 11.78 215 ASN A N 1
ATOM 1855 C CA . ASN A 1 216 ? 4.975 -3.239 -22.831 1.00 11.18 215 ASN A CA 1
ATOM 1856 C C . ASN A 1 216 ? 3.585 -3.887 -22.785 1.00 10.76 215 ASN A C 1
ATOM 1857 O O . ASN A 1 216 ? 2.598 -3.169 -22.765 1.00 11.01 215 ASN A O 1
ATOM 1862 N N . ASP A 1 217 ? 3.486 -5.208 -22.797 1.00 12.80 216 ASP A N 1
ATOM 1863 C CA . ASP A 1 217 ? 2.200 -5.908 -22.682 1.00 12.73 216 ASP A CA 1
ATOM 1864 C C . ASP A 1 217 ? 1.546 -5.557 -21.342 1.00 11.98 216 ASP A C 1
ATOM 1865 O O . ASP A 1 217 ? 0.336 -5.291 -21.295 1.00 12.74 216 ASP A O 1
ATOM 1870 N N . GLU A 1 218 ? 2.313 -5.556 -20.267 1.00 11.26 217 GLU A N 1
ATOM 1871 C CA . GLU A 1 218 ? 1.772 -5.246 -18.930 1.00 11.29 217 GLU A CA 1
ATOM 1872 C C . GLU A 1 218 ? 1.292 -3.791 -18.858 1.00 10.79 217 GLU A C 1
ATOM 1873 O O . GLU A 1 218 ? 0.232 -3.514 -18.304 1.00 11.02 217 GLU A O 1
ATOM 1879 N N . ILE A 1 219 ? 2.084 -2.864 -19.377 1.00 10.47 218 ILE A N 1
ATOM 1880 C CA . ILE A 1 219 ? 1.646 -1.444 -19.451 1.00 10.28 218 ILE A CA 1
ATOM 1881 C C . ILE A 1 219 ? 0.302 -1.379 -20.193 1.00 8.91 218 ILE A C 1
ATOM 1882 O O . ILE A 1 219 ? -0.577 -0.650 -19.779 1.00 9.33 218 ILE A O 1
ATOM 1887 N N . ALA A 1 220 ? 0.188 -2.034 -21.351 1.00 9.08 219 ALA A N 1
ATOM 1888 C CA . ALA A 1 220 ? -1.057 -1.956 -22.132 1.00 9.78 219 ALA A CA 1
ATOM 1889 C C . ALA A 1 220 ? -2.238 -2.525 -21.330 1.00 9.21 219 ALA A C 1
ATOM 1890 O O . ALA A 1 220 ? -3.328 -1.952 -21.370 1.00 10.58 219 ALA A O 1
ATOM 1892 N N . VAL A 1 221 ? -2.013 -3.593 -20.562 1.00 10.03 220 VAL A N 1
ATOM 1893 C CA . VAL A 1 221 ? -3.074 -4.160 -19.687 1.00 10.64 220 VAL A CA 1
ATOM 1894 C C . VAL A 1 221 ? -3.527 -3.095 -18.687 1.00 10.08 220 VAL A C 1
ATOM 1895 O O . VAL A 1 221 ? -4.715 -2.862 -18.521 1.00 12.59 220 VAL A O 1
ATOM 1899 N N . ILE A 1 222 ? -2.564 -2.461 -18.031 1.00 10.45 221 ILE A N 1
ATOM 1900 C CA . ILE A 1 222 ? -2.921 -1.478 -16.975 1.00 10.28 221 ILE A CA 1
ATOM 1901 C C . ILE A 1 222 ? -3.560 -0.247 -17.605 1.00 11.18 221 ILE A C 1
ATOM 1902 O O . ILE A 1 222 ? -4.562 0.278 -17.077 1.00 12.19 221 ILE A O 1
ATOM 1907 N N . GLU A 1 223 ? -3.007 0.231 -18.727 1.00 10.45 222 GLU A N 1
ATOM 1908 C CA . GLU A 1 223 ? -3.572 1.459 -19.342 1.00 11.57 222 GLU A CA 1
ATOM 1909 C C . GLU A 1 223 ? -5.018 1.210 -19.801 1.00 12.55 222 GLU A C 1
ATOM 1910 O O . GLU A 1 223 ? -5.836 2.167 -19.798 1.00 15.13 222 GLU A O 1
ATOM 1916 N N . ARG A 1 224 ? -5.363 -0.017 -20.185 1.00 12.07 223 ARG A N 1
ATOM 1917 C CA A ARG A 1 224 ? -6.748 -0.323 -20.627 0.50 12.94 223 ARG A CA 1
ATOM 1918 C CA B ARG A 1 224 ? -6.740 -0.373 -20.618 0.50 13.66 223 ARG A CA 1
ATOM 1919 C C . ARG A 1 224 ? -7.703 -0.251 -19.430 1.00 14.47 223 ARG A C 1
ATOM 1920 O O . ARG A 1 224 ? -8.847 0.209 -19.604 1.00 17.66 223 ARG A O 1
ATOM 1935 N N . VAL A 1 225 ? -7.275 -0.668 -18.254 1.00 14.62 224 VAL A N 1
ATOM 1936 C CA A VAL A 1 225 ? -8.177 -0.771 -17.083 0.50 15.90 224 VAL A CA 1
ATOM 1937 C CA B VAL A 1 225 ? -8.200 -0.761 -17.088 0.50 17.51 224 VAL A CA 1
ATOM 1938 C C . VAL A 1 225 ? -8.339 0.600 -16.401 1.00 18.43 224 VAL A C 1
ATOM 1939 O O . VAL A 1 225 ? -9.413 0.833 -15.840 1.00 23.42 224 VAL A O 1
ATOM 1946 N N . LEU A 1 226 ? -7.342 1.480 -16.497 1.00 19.08 225 LEU A N 1
ATOM 1947 C CA . LEU A 1 226 ? -7.404 2.860 -15.945 1.00 22.48 225 LEU A CA 1
ATOM 1948 C C . LEU A 1 226 ? -8.171 3.773 -16.911 1.00 28.13 225 LEU A C 1
ATOM 1949 O O . LEU A 1 226 ? -8.475 4.871 -16.515 1.00 37.35 225 LEU A O 1
#

Secondary structure (DSSP, 8-state):
------HHHHHHHTTPPSSEEEEET-STTHHHHHHHHTTS-SEEEEEESSHHHHHHHHHHHHHTT-TTTEEEEE-SGGGG--TT---SEEEEEEE-HHHHHHHHHHTGGG-TT--EEEEEESS-THHHHHHHHHTTEEEEEEEEEEETTEEEEEEEEEE-SS-----HHHHHH-TTGGGT--HHHHHHHHHHHHHHHHHHTTS-TTT-HHHHHHHHHHHHHHHHH-

InterPro domains:
  IPR006901 tRNA methyltransferase TrmK [PF04816] (20-222)
  IPR006901 tRNA methyltransferase TrmK [PIRSF018637] (2-224)
  IPR029063 S-adenosyl-L-methionine-dependent methyltransferase superfamily [G3DSA:3.40.50.150] (1-163)
  IPR029063 S-adenosyl-L-methionine-dependent methyltransferase superfamily [SSF53335] (14-139)

Radius of gyration: 18.85 Å; Cα contacts (8 Å, |Δi|>4): 461; chains: 1; bounding box: 36×39×59 Å

B-factor: mean 16.87, std 9.96, range [5.62, 75.71]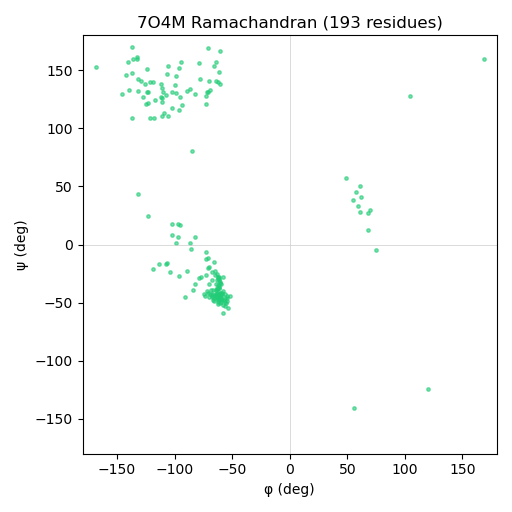

Nearest PDB structures (foldseek):
  7o4o-assembly1_A  TM=1.000E+00  e=1.319E-45  Staphylococcus aureus
  3lec-assembly1_A  TM=9.615E-01  e=1.800E-25  Streptococcus agalactiae serogroup V
  3gnl-assembly2_B  TM=9.409E-01  e=1.500E-25  Listeria monocytogenes serotype 4b str. F2365
  3kr9-assembly1_A  TM=9.211E-01  e=2.189E-24  Streptococcus pneumoniae
  3ku1-assembly2_B  TM=9.431E-01  e=3.883E-22  Streptococcus pneumoniae